Protein AF-A0A1R0X0S0-F1 (afdb_monomer_lite)

Structure (mmCIF, N/CA/C/O backbone):
data_AF-A0A1R0X0S0-F1
#
_entry.id   AF-A0A1R0X0S0-F1
#
loop_
_atom_site.group_PDB
_atom_site.id
_atom_site.type_symbol
_atom_site.label_atom_id
_atom_site.label_alt_id
_atom_site.label_comp_id
_atom_site.label_asym_id
_atom_site.label_entity_id
_atom_site.label_seq_id
_atom_site.pdbx_PDB_ins_code
_atom_site.Cartn_x
_atom_site.Cartn_y
_atom_site.Cartn_z
_atom_site.occupancy
_atom_site.B_iso_or_equiv
_atom_site.auth_seq_id
_atom_site.auth_comp_id
_atom_site.auth_asym_id
_atom_site.auth_atom_id
_atom_site.pdbx_PDB_model_num
ATOM 1 N N . MET A 1 1 ? 16.996 -30.478 47.407 1.00 42.66 1 MET A N 1
ATOM 2 C CA . MET A 1 1 ? 17.212 -29.466 46.348 1.00 42.66 1 MET A CA 1
ATOM 3 C C . MET A 1 1 ? 15.915 -29.301 45.569 1.00 42.66 1 MET A C 1
ATOM 5 O O . MET A 1 1 ? 15.590 -30.152 44.756 1.00 42.66 1 MET A O 1
ATOM 9 N N . GLY A 1 2 ? 15.116 -28.281 45.890 1.00 37.44 2 GLY A N 1
ATOM 10 C CA . GLY A 1 2 ? 13.849 -28.016 45.205 1.00 37.44 2 GLY A CA 1
ATOM 11 C C . GLY A 1 2 ? 14.032 -26.926 44.156 1.00 37.44 2 GLY A C 1
ATOM 12 O O . GLY A 1 2 ? 14.196 -25.760 44.513 1.00 37.44 2 GLY A O 1
ATOM 13 N N . HIS A 1 3 ? 14.004 -27.290 42.874 1.00 40.25 3 HIS A N 1
ATOM 14 C CA . HIS A 1 3 ? 13.888 -26.316 41.792 1.00 40.25 3 HIS A CA 1
ATOM 15 C C . HIS A 1 3 ? 12.505 -25.662 41.875 1.00 40.25 3 HIS A C 1
ATOM 17 O O . HIS A 1 3 ? 11.497 -26.246 41.484 1.00 40.25 3 HIS A O 1
ATOM 23 N N . LYS A 1 4 ? 12.449 -24.435 42.407 1.00 43.22 4 LYS A N 1
ATOM 24 C CA . LYS A 1 4 ? 11.274 -23.572 42.266 1.00 43.22 4 LYS A CA 1
ATOM 25 C C . LYS A 1 4 ? 11.091 -23.278 40.780 1.00 43.22 4 LYS A C 1
ATOM 27 O O . LYS A 1 4 ? 11.840 -22.487 40.206 1.00 43.22 4 LYS A O 1
ATOM 32 N N . ASN A 1 5 ? 10.092 -23.918 40.179 1.00 43.94 5 ASN A N 1
ATOM 33 C CA . ASN A 1 5 ? 9.534 -23.528 38.894 1.00 43.94 5 ASN A CA 1
ATOM 34 C C . ASN A 1 5 ? 9.155 -22.044 38.988 1.00 43.94 5 ASN A C 1
ATOM 36 O O . ASN A 1 5 ? 8.214 -21.674 39.690 1.00 43.94 5 ASN A O 1
ATOM 40 N N . LYS A 1 6 ? 9.919 -21.174 38.320 1.00 44.97 6 LYS A N 1
ATOM 41 C CA . LYS A 1 6 ? 9.476 -19.810 38.033 1.00 44.97 6 LYS A CA 1
ATOM 42 C C . LYS A 1 6 ? 8.371 -19.939 36.996 1.00 44.97 6 LYS A C 1
ATOM 44 O O . LYS A 1 6 ? 8.635 -19.909 35.797 1.00 44.97 6 LYS A O 1
ATOM 49 N N . GLU A 1 7 ? 7.144 -20.133 37.467 1.00 42.31 7 GLU A N 1
ATOM 50 C CA . GLU A 1 7 ? 5.967 -19.944 36.636 1.00 42.31 7 GLU A CA 1
ATOM 51 C C . GLU A 1 7 ? 6.060 -18.547 36.029 1.00 42.31 7 GLU A C 1
ATOM 53 O O . GLU A 1 7 ? 6.082 -17.529 36.725 1.00 42.31 7 GLU A O 1
ATOM 58 N N . ASN A 1 8 ? 6.202 -18.521 34.707 1.00 41.34 8 ASN A N 1
ATOM 59 C CA . ASN A 1 8 ? 6.142 -17.311 33.912 1.00 41.34 8 ASN A CA 1
ATOM 60 C C . ASN A 1 8 ? 4.850 -16.592 34.321 1.00 41.34 8 ASN A C 1
ATOM 62 O O . ASN A 1 8 ? 3.788 -17.215 34.219 1.00 41.34 8 ASN A O 1
ATOM 66 N N . PRO A 1 9 ? 4.888 -15.340 34.815 1.00 44.12 9 PRO A N 1
ATOM 67 C CA . PRO A 1 9 ? 3.672 -14.673 35.234 1.00 44.12 9 PRO A CA 1
ATOM 68 C C . PRO A 1 9 ? 2.794 -14.544 33.993 1.00 44.12 9 PRO A C 1
ATOM 70 O O . PRO A 1 9 ? 3.062 -13.716 33.118 1.00 44.12 9 PRO A O 1
ATOM 73 N N . LYS A 1 10 ? 1.761 -15.399 33.897 1.00 45.84 10 LYS A N 1
ATOM 74 C CA . LYS A 1 10 ? 0.652 -15.230 32.959 1.00 45.84 10 LYS A CA 1
ATOM 75 C C . LYS A 1 10 ? 0.284 -13.763 33.076 1.00 45.84 10 LYS A C 1
ATOM 77 O O . LYS A 1 10 ? -0.078 -13.328 34.171 1.00 45.84 10 LYS A O 1
ATOM 82 N N . ARG A 1 11 ? 0.490 -12.989 32.000 1.00 43.94 11 ARG A N 1
ATOM 83 C CA . ARG A 1 11 ? 0.133 -11.567 31.951 1.00 43.94 11 ARG A CA 1
ATOM 84 C C . ARG A 1 11 ? -1.250 -11.459 32.576 1.00 43.94 11 ARG A C 1
ATOM 86 O O . ARG A 1 11 ? -2.202 -11.982 32.003 1.00 43.94 11 ARG A O 1
ATOM 93 N N . LYS A 1 12 ? -1.342 -10.873 33.775 1.00 40.81 12 LYS A N 1
ATOM 94 C CA . LYS A 1 12 ? -2.625 -10.631 34.430 1.00 40.81 12 LYS A CA 1
ATOM 95 C C . LYS A 1 12 ? -3.385 -9.703 33.491 1.00 40.81 12 LYS A C 1
ATOM 97 O O . LYS A 1 12 ? -3.091 -8.511 33.430 1.00 40.81 12 LYS A O 1
ATOM 102 N N . PHE A 1 13 ? -4.293 -10.268 32.701 1.00 47.50 13 PHE A N 1
ATOM 103 C CA . PHE A 1 13 ? -5.246 -9.510 31.913 1.00 47.50 13 PHE A CA 1
ATOM 104 C C . PHE A 1 13 ? -6.126 -8.783 32.921 1.00 47.50 13 PHE A C 1
ATOM 106 O O . PHE A 1 13 ? -7.002 -9.381 33.530 1.00 47.50 13 PHE A O 1
ATOM 113 N N . ILE A 1 14 ? -5.828 -7.509 33.177 1.00 52.72 14 ILE A N 1
ATOM 114 C CA . ILE A 1 14 ? -6.626 -6.678 34.083 1.00 52.72 14 ILE A CA 1
ATOM 115 C C . ILE A 1 14 ? -8.002 -6.544 33.432 1.00 52.72 14 ILE A C 1
ATOM 117 O O . ILE A 1 14 ? -8.053 -5.923 32.372 1.00 52.72 14 ILE A O 1
ATOM 121 N N . PRO A 1 15 ? -9.089 -7.130 33.953 1.00 45.81 15 PRO A N 1
ATOM 122 C CA . PRO A 1 15 ? -10.393 -7.050 33.306 1.00 45.81 15 PRO A CA 1
ATOM 123 C C . PRO A 1 15 ? -10.800 -5.579 33.174 1.00 45.81 15 PRO A C 1
ATOM 125 O O . PRO A 1 15 ? -10.783 -4.829 34.146 1.00 45.81 15 PRO A O 1
ATOM 128 N N . ILE A 1 16 ? -11.094 -5.146 31.948 1.00 51.06 16 ILE A N 1
ATOM 129 C CA . ILE A 1 16 ? -11.607 -3.803 31.686 1.00 51.06 16 ILE A CA 1
ATOM 130 C C . ILE A 1 16 ? -13.109 -3.981 31.490 1.00 51.06 16 ILE A C 1
ATOM 132 O O . ILE A 1 16 ? -13.544 -4.334 30.400 1.00 51.06 16 ILE A O 1
ATOM 136 N N . ASN A 1 17 ? -13.889 -3.804 32.555 1.00 51.06 17 ASN A N 1
ATOM 137 C CA . ASN A 1 17 ? -15.342 -3.890 32.465 1.00 51.06 17 ASN A CA 1
ATOM 138 C C . ASN A 1 17 ? -15.855 -2.614 31.781 1.00 51.06 17 ASN A C 1
ATOM 140 O O . ASN A 1 17 ? -15.730 -1.515 32.328 1.00 51.06 17 ASN A O 1
ATOM 144 N N . THR A 1 18 ? -16.345 -2.724 30.544 1.00 54.31 18 THR A N 1
ATOM 145 C CA . THR A 1 18 ? -16.883 -1.572 29.808 1.00 54.31 18 THR A CA 1
ATOM 146 C C . THR A 1 18 ? -18.242 -1.893 29.229 1.00 54.31 18 THR A C 1
ATOM 148 O O . THR A 1 18 ? -18.425 -2.944 28.629 1.00 54.31 18 THR A O 1
ATOM 151 N N . SER A 1 19 ? -19.164 -0.933 29.303 1.00 54.84 19 SER A N 1
ATOM 152 C CA . SER A 1 19 ? -20.467 -1.009 28.636 1.00 54.84 19 SER A CA 1
ATOM 153 C C . SER A 1 19 ? -20.400 -0.945 27.103 1.00 54.84 19 SER A C 1
ATOM 155 O O . SER A 1 19 ? -21.441 -1.005 26.457 1.00 54.84 19 SER A O 1
ATOM 157 N N . ASP A 1 20 ? -19.209 -0.792 26.508 1.00 56.50 20 ASP A N 1
ATOM 158 C CA . ASP A 1 20 ? -19.050 -0.779 25.056 1.00 56.50 20 ASP A CA 1
ATOM 159 C C . ASP A 1 20 ? -18.857 -2.220 24.541 1.00 56.50 20 ASP A C 1
ATOM 161 O O . ASP A 1 20 ? -17.804 -2.823 24.794 1.00 56.50 20 ASP A O 1
ATOM 165 N N . PRO A 1 21 ? -19.828 -2.787 23.795 1.00 60.97 21 PRO A N 1
ATOM 166 C CA . PRO A 1 21 ? -19.752 -4.162 23.296 1.00 60.97 21 PRO A CA 1
ATOM 167 C C . PRO A 1 21 ? -18.545 -4.410 22.374 1.00 60.97 21 PRO A C 1
ATOM 169 O O . PRO A 1 21 ? -18.181 -5.556 22.134 1.00 60.97 21 PRO A O 1
ATOM 172 N N . ARG A 1 22 ? -17.874 -3.354 21.892 1.00 61.47 22 ARG A N 1
ATOM 173 C CA . ARG A 1 22 ? -16.694 -3.428 21.010 1.00 61.47 22 ARG A CA 1
ATOM 174 C C . ARG A 1 22 ? -15.401 -3.780 21.737 1.00 61.47 22 ARG A C 1
ATOM 176 O O . ARG A 1 22 ? -14.442 -4.206 21.099 1.00 61.47 22 ARG A O 1
ATOM 183 N N . VAL A 1 23 ? -15.350 -3.550 23.050 1.00 59.03 23 VAL A N 1
ATOM 184 C CA . VAL A 1 23 ? -14.156 -3.770 23.889 1.00 59.03 23 VAL A CA 1
ATOM 185 C C . VAL A 1 23 ? -14.390 -4.874 24.923 1.00 59.03 23 VAL A C 1
ATOM 187 O O . VAL A 1 23 ? -13.433 -5.402 25.482 1.00 59.03 23 VAL A O 1
ATOM 190 N N . ASN A 1 24 ? -15.650 -5.258 25.143 1.00 53.34 24 ASN A N 1
ATOM 191 C CA . ASN A 1 24 ? -16.044 -6.202 26.188 1.00 53.34 24 ASN A CA 1
ATOM 192 C C . ASN A 1 24 ? -15.762 -7.685 25.855 1.00 53.34 24 ASN A C 1
ATOM 194 O O . ASN A 1 24 ? -15.945 -8.541 26.710 1.00 53.34 24 ASN A O 1
ATOM 198 N N . GLY A 1 25 ? -15.321 -8.003 24.630 1.00 60.66 25 GLY A N 1
ATOM 199 C CA . GLY A 1 25 ? -14.907 -9.357 24.237 1.00 60.66 25 GLY A CA 1
ATOM 200 C C . GLY A 1 25 ? -13.386 -9.543 24.259 1.00 60.66 25 GLY A C 1
ATOM 201 O O . GLY A 1 25 ? -12.652 -8.683 23.763 1.00 60.66 25 GLY A O 1
ATOM 202 N N . ASP A 1 26 ? -12.911 -10.692 24.752 1.00 58.16 26 ASP A N 1
ATOM 203 C CA . ASP A 1 26 ? -11.477 -11.022 24.857 1.00 58.16 26 ASP A CA 1
ATOM 204 C C . ASP A 1 26 ? -10.734 -10.879 23.519 1.00 58.16 26 ASP A C 1
ATOM 206 O O . ASP A 1 26 ? -9.646 -10.306 23.455 1.00 58.16 26 ASP A O 1
ATOM 210 N N . THR A 1 27 ? -11.350 -11.315 22.418 1.00 56.84 27 THR A N 1
ATOM 211 C CA . THR A 1 27 ? -10.774 -11.210 21.068 1.00 56.84 27 THR A CA 1
ATOM 212 C C . THR A 1 27 ? -10.640 -9.758 20.609 1.00 56.84 27 THR A C 1
ATOM 214 O O . THR A 1 27 ? -9.597 -9.370 20.083 1.00 56.84 27 THR A O 1
ATOM 217 N N . GLY A 1 28 ? -11.671 -8.935 20.841 1.00 60.91 28 GLY A N 1
ATOM 218 C CA . GLY A 1 28 ? -11.662 -7.511 20.495 1.00 60.91 28 GLY A CA 1
ATOM 219 C C . GLY A 1 28 ? -10.586 -6.764 21.272 1.00 60.91 28 GLY A C 1
ATOM 220 O O . GLY A 1 28 ? -9.828 -5.981 20.707 1.00 60.91 28 GLY A O 1
ATOM 221 N N . ARG A 1 29 ? -10.429 -7.091 22.554 1.00 61.72 29 ARG A N 1
ATOM 222 C CA . ARG A 1 29 ? -9.386 -6.528 23.404 1.00 61.72 29 ARG A CA 1
ATOM 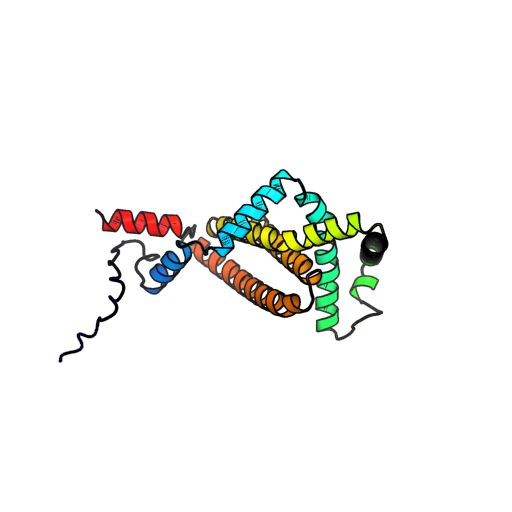223 C C . ARG A 1 29 ? -7.972 -6.923 22.974 1.00 61.72 29 ARG A C 1
ATOM 225 O O . ARG A 1 29 ? -7.116 -6.045 22.889 1.00 61.72 29 ARG A O 1
ATOM 232 N N . ILE A 1 30 ? -7.717 -8.203 22.697 1.00 62.88 30 ILE A N 1
ATOM 233 C CA . ILE A 1 30 ? -6.398 -8.676 22.241 1.00 62.88 30 ILE A CA 1
ATOM 234 C C . ILE A 1 30 ? -6.010 -7.982 20.930 1.00 62.88 30 ILE A C 1
ATOM 236 O O . ILE A 1 30 ? -4.893 -7.483 20.805 1.00 62.88 30 ILE A O 1
ATOM 240 N N . LEU A 1 31 ? -6.951 -7.873 19.985 1.00 63.00 31 LEU A N 1
ATOM 241 C CA . LEU A 1 31 ? -6.755 -7.141 18.731 1.00 63.00 31 LEU A CA 1
ATOM 242 C C . LEU A 1 31 ? -6.392 -5.674 18.980 1.00 63.00 31 LEU A C 1
ATOM 244 O O . LEU A 1 31 ? -5.440 -5.163 18.394 1.00 63.00 31 LEU A O 1
ATOM 248 N N . LEU A 1 32 ? -7.112 -5.007 19.880 1.00 68.31 32 LEU A N 1
ATOM 249 C CA . LEU A 1 32 ? -6.853 -3.617 20.234 1.00 68.31 32 LEU A CA 1
ATOM 250 C C . LEU A 1 32 ? -5.473 -3.431 20.899 1.00 68.31 32 LEU A C 1
ATOM 252 O O . LEU A 1 32 ? -4.739 -2.510 20.538 1.00 68.31 32 LEU A O 1
ATOM 256 N N . GLU A 1 33 ? -5.091 -4.301 21.837 1.00 66.56 33 GLU A N 1
ATOM 257 C CA . GLU A 1 33 ? -3.792 -4.242 22.528 1.00 66.56 33 GLU A CA 1
ATOM 258 C C . GLU A 1 33 ? -2.609 -4.540 21.588 1.00 66.56 33 GLU A C 1
ATOM 260 O O . GLU A 1 33 ? -1.539 -3.940 21.731 1.00 66.56 33 GLU A O 1
ATOM 265 N N . CYS A 1 34 ? -2.795 -5.418 20.595 1.00 64.56 34 CYS A N 1
ATOM 266 C CA . CYS A 1 34 ? -1.817 -5.656 19.531 1.00 64.56 34 CYS A CA 1
ATOM 267 C C . CYS A 1 34 ? -1.606 -4.422 18.639 1.00 64.56 34 CYS A C 1
ATOM 269 O O . CYS A 1 34 ? -0.485 -4.181 18.198 1.00 64.56 34 CYS A O 1
ATOM 271 N N . ILE A 1 35 ? -2.651 -3.622 18.407 1.00 66.94 35 ILE A N 1
ATOM 272 C CA . ILE A 1 35 ? -2.580 -2.394 17.599 1.00 66.94 35 ILE A CA 1
ATOM 273 C C . ILE A 1 35 ? -1.866 -1.254 18.353 1.00 66.94 35 ILE A C 1
ATOM 275 O O . ILE A 1 35 ? -1.241 -0.398 17.730 1.00 66.94 35 ILE A O 1
ATOM 279 N N . GLU A 1 36 ? -1.913 -1.231 19.690 1.00 65.00 36 GLU A N 1
ATOM 280 C CA . GLU A 1 36 ? -1.346 -0.138 20.498 1.00 65.00 36 GLU A CA 1
ATOM 281 C C . GLU A 1 36 ? 0.187 -0.191 20.641 1.00 65.00 36 GLU A C 1
ATOM 283 O O . GLU A 1 36 ? 0.813 0.824 20.945 1.00 65.00 36 GLU A O 1
ATOM 288 N N . LYS A 1 37 ? 0.821 -1.349 20.417 1.00 60.78 37 LYS A N 1
ATOM 289 C CA . LYS A 1 37 ? 2.283 -1.487 20.492 1.00 60.78 37 LYS A CA 1
ATOM 290 C C . LYS A 1 37 ? 2.898 -1.306 19.101 1.00 60.78 37 LYS A C 1
ATOM 292 O O . LYS A 1 37 ? 2.917 -2.265 18.332 1.00 60.78 37 LYS A O 1
ATOM 297 N N . PRO A 1 38 ? 3.433 -0.118 18.753 1.00 58.28 38 PRO A N 1
ATOM 298 C CA . PRO A 1 38 ? 4.039 0.078 17.446 1.00 58.28 38 PRO A CA 1
ATOM 299 C C . PRO A 1 38 ? 5.259 -0.831 17.301 1.00 58.28 38 PRO A C 1
ATOM 301 O O . PRO A 1 38 ? 6.185 -0.786 18.114 1.00 58.28 38 PRO A O 1
ATOM 304 N N . ASN A 1 39 ? 5.261 -1.637 16.242 1.00 68.50 39 ASN A N 1
ATOM 305 C CA . ASN A 1 39 ? 6.398 -2.469 15.873 1.00 68.50 39 ASN A CA 1
ATOM 306 C C . ASN A 1 39 ? 7.630 -1.563 15.619 1.00 68.50 39 ASN A C 1
ATOM 308 O O . ASN A 1 39 ? 7.489 -0.550 14.924 1.00 68.50 39 ASN A O 1
ATOM 312 N N . PRO A 1 40 ? 8.826 -1.865 16.166 1.00 69.69 40 PRO A N 1
ATOM 313 C CA . PRO A 1 40 ? 10.039 -1.070 15.941 1.00 69.69 40 PRO A CA 1
ATOM 314 C C . PRO A 1 40 ? 10.335 -0.796 14.458 1.00 69.69 40 PRO A C 1
ATOM 316 O O . PRO A 1 40 ? 10.758 0.312 14.127 1.00 69.69 40 PRO A O 1
ATOM 319 N N . SER A 1 41 ? 10.017 -1.726 13.551 1.00 72.06 41 SER A N 1
ATOM 320 C CA . SER A 1 41 ? 10.180 -1.531 12.101 1.00 72.06 41 SER A CA 1
ATOM 321 C C . SER A 1 41 ? 9.341 -0.367 11.552 1.00 72.06 41 SER A C 1
ATOM 323 O O . SER A 1 41 ? 9.784 0.355 10.661 1.00 72.06 41 SER A O 1
ATOM 325 N N . ILE A 1 42 ? 8.162 -0.108 12.130 1.00 76.31 42 ILE A N 1
ATOM 326 C CA . ILE A 1 42 ? 7.292 1.008 11.728 1.00 76.31 42 ILE A CA 1
ATOM 327 C C . ILE A 1 42 ? 7.936 2.351 12.096 1.00 76.31 42 ILE A C 1
ATOM 329 O O . ILE A 1 42 ? 7.816 3.315 11.341 1.00 76.31 42 ILE A O 1
ATOM 333 N N . LYS A 1 43 ? 8.673 2.432 13.214 1.00 79.00 43 LYS A N 1
ATOM 334 C CA . LYS A 1 43 ? 9.378 3.669 13.600 1.00 79.00 43 LYS A CA 1
ATOM 335 C C . LYS A 1 43 ? 10.462 4.040 12.587 1.00 79.00 43 LYS A C 1
ATOM 337 O O . LYS A 1 43 ? 10.581 5.216 12.244 1.00 79.00 43 LYS A O 1
ATOM 342 N N . LEU A 1 44 ? 11.200 3.050 12.080 1.00 80.88 44 LEU A N 1
ATOM 343 C CA . LEU A 1 44 ? 12.204 3.256 11.036 1.00 80.88 44 LEU A CA 1
ATOM 344 C C . LEU A 1 44 ? 11.560 3.765 9.737 1.00 80.88 44 LEU A C 1
ATOM 346 O O . LEU A 1 44 ? 12.026 4.745 9.160 1.00 80.88 44 LEU A O 1
ATOM 350 N N . PHE A 1 45 ? 10.443 3.168 9.312 1.00 83.81 45 PHE A N 1
ATOM 351 C CA . PHE A 1 45 ? 9.726 3.611 8.109 1.00 83.81 45 PHE A CA 1
ATOM 352 C C . PHE A 1 45 ? 9.179 5.037 8.246 1.00 83.81 45 PHE A C 1
ATOM 354 O O . PHE A 1 45 ? 9.308 5.846 7.326 1.00 83.81 45 PHE A O 1
ATOM 361 N N . VAL A 1 46 ? 8.655 5.389 9.424 1.00 81.25 46 VAL A N 1
ATOM 362 C CA . VAL A 1 46 ? 8.207 6.755 9.724 1.00 81.25 46 VAL A CA 1
ATOM 363 C C . VAL A 1 46 ? 9.366 7.751 9.661 1.00 81.25 46 VAL A C 1
ATOM 365 O O . VAL A 1 46 ? 9.180 8.854 9.147 1.00 81.25 46 VAL A O 1
ATOM 368 N N . PHE A 1 47 ? 10.553 7.385 10.154 1.00 82.88 47 PHE A N 1
ATOM 369 C CA . PHE A 1 47 ? 11.745 8.228 10.050 1.00 82.88 47 PHE A CA 1
ATOM 370 C C . PHE A 1 47 ? 12.132 8.469 8.585 1.00 82.88 47 PHE A C 1
ATOM 372 O O . PHE A 1 47 ? 12.240 9.621 8.170 1.00 82.88 47 PHE A O 1
ATOM 379 N N . ILE A 1 48 ? 12.226 7.405 7.783 1.00 81.25 48 ILE A N 1
ATOM 380 C CA . ILE A 1 48 ? 12.518 7.489 6.343 1.00 81.25 48 ILE A CA 1
ATOM 381 C C . ILE A 1 48 ? 11.484 8.369 5.618 1.00 81.25 48 ILE A C 1
ATOM 383 O O . ILE A 1 48 ? 11.840 9.248 4.835 1.00 81.25 48 ILE A O 1
ATOM 387 N N . SER A 1 49 ? 10.196 8.206 5.934 1.00 80.31 49 SER A N 1
ATOM 388 C CA . SER A 1 49 ? 9.110 8.994 5.339 1.00 80.31 49 SER A CA 1
ATOM 389 C C . SER A 1 49 ? 9.165 10.486 5.673 1.00 80.31 49 SER A C 1
ATOM 391 O O . SER A 1 49 ? 8.710 11.304 4.869 1.00 80.31 49 SER A O 1
ATOM 393 N N . LYS A 1 50 ? 9.727 10.875 6.824 1.00 83.44 50 LYS A N 1
ATOM 394 C CA . LYS A 1 50 ? 9.935 12.294 7.150 1.00 83.44 50 LYS A CA 1
ATOM 395 C C . LYS A 1 50 ? 11.000 12.923 6.254 1.00 83.44 50 LYS A C 1
ATOM 397 O O . LYS A 1 50 ? 10.762 14.008 5.730 1.00 83.44 50 LYS A O 1
ATOM 402 N N . TRP A 1 51 ? 12.119 12.234 6.046 1.00 79.88 51 TRP A N 1
ATOM 403 C CA . TRP A 1 51 ? 13.197 12.697 5.168 1.00 79.88 51 TRP A CA 1
ATOM 404 C C . TRP A 1 51 ? 12.756 12.795 3.712 1.00 79.88 51 TRP A C 1
ATOM 406 O O . TRP A 1 51 ? 12.984 13.812 3.067 1.00 79.88 51 TRP A O 1
ATOM 416 N N . ASP A 1 52 ? 12.025 11.794 3.228 1.00 78.62 52 ASP A N 1
ATOM 417 C CA . ASP A 1 52 ? 11.461 11.804 1.878 1.00 78.62 52 ASP A CA 1
ATOM 418 C C . ASP A 1 52 ? 10.561 13.022 1.613 1.00 78.62 52 ASP A C 1
ATOM 420 O O . ASP A 1 52 ? 10.604 13.630 0.542 1.00 78.62 52 ASP A O 1
ATOM 424 N N . ARG A 1 53 ? 9.766 13.417 2.617 1.00 74.31 53 ARG A N 1
ATOM 425 C CA . ARG A 1 53 ? 8.912 14.607 2.536 1.00 74.31 53 ARG A CA 1
ATOM 426 C C . ARG A 1 53 ? 9.727 15.899 2.485 1.00 74.31 53 ARG A C 1
ATOM 428 O O . ARG A 1 53 ? 9.321 16.810 1.772 1.00 74.31 53 ARG A O 1
ATOM 435 N N . LEU A 1 54 ? 10.822 15.983 3.241 1.00 79.06 54 LEU A N 1
ATOM 436 C CA . LEU A 1 54 ? 11.706 17.154 3.251 1.00 79.06 54 LEU A CA 1
ATOM 437 C C . LEU A 1 54 ? 12.423 17.331 1.907 1.00 79.06 54 LEU A C 1
ATOM 439 O O . LEU A 1 54 ? 12.564 18.454 1.442 1.00 79.06 54 LEU A O 1
ATOM 443 N N . LEU A 1 55 ? 12.813 16.227 1.267 1.00 76.88 55 LEU A N 1
ATOM 444 C CA . LEU A 1 55 ? 13.553 16.230 0.001 1.00 76.88 55 LEU A CA 1
ATOM 445 C C . LEU A 1 55 ? 12.657 16.338 -1.247 1.00 76.88 55 LEU A C 1
ATOM 447 O O . LEU A 1 55 ? 13.159 16.420 -2.361 1.00 76.88 55 LEU A O 1
ATOM 451 N N . GLY A 1 56 ? 11.328 16.332 -1.095 1.00 74.81 56 GLY A N 1
ATOM 452 C CA . GLY A 1 56 ? 10.397 16.548 -2.210 1.00 74.81 56 GLY A CA 1
ATOM 453 C C . GLY A 1 56 ? 10.280 15.385 -3.207 1.00 74.81 56 GLY A C 1
ATOM 454 O O . GLY A 1 56 ? 9.582 15.510 -4.214 1.00 74.81 56 GLY A O 1
ATOM 455 N N . PHE A 1 57 ? 10.866 14.218 -2.921 1.00 80.25 57 PHE A N 1
ATOM 456 C CA . PHE A 1 57 ? 10.883 13.065 -3.837 1.00 80.25 57 PHE A CA 1
ATOM 457 C C . PHE A 1 57 ? 9.511 12.440 -4.112 1.00 80.25 57 PHE A C 1
ATOM 459 O O . PHE A 1 57 ? 9.376 11.594 -4.996 1.00 80.25 57 PHE A O 1
ATOM 466 N N . LYS A 1 58 ? 8.461 12.872 -3.406 1.00 79.50 58 LYS A N 1
ATOM 467 C CA . LYS A 1 58 ? 7.094 12.380 -3.594 1.00 79.50 58 LYS A CA 1
ATOM 468 C C . LYS A 1 58 ? 6.604 12.524 -5.040 1.00 79.50 58 LYS A C 1
ATOM 470 O O . LYS A 1 58 ? 5.996 11.588 -5.553 1.00 79.50 58 LYS A O 1
ATOM 475 N N . PHE A 1 59 ? 6.840 13.674 -5.677 1.00 79.88 59 PHE A N 1
ATOM 476 C CA . PHE A 1 59 ? 6.392 13.905 -7.056 1.00 79.88 59 PHE A CA 1
ATOM 477 C C . PHE A 1 59 ? 7.166 13.025 -8.040 1.00 79.88 59 PHE A C 1
ATOM 479 O O . PHE A 1 59 ? 6.565 12.327 -8.851 1.00 79.88 59 PHE A O 1
ATOM 486 N N . ILE A 1 60 ? 8.490 12.980 -7.883 1.00 79.75 60 ILE A N 1
ATOM 487 C CA . ILE A 1 60 ? 9.391 12.174 -8.712 1.00 79.75 60 ILE A CA 1
ATOM 488 C C . ILE A 1 60 ? 9.014 10.690 -8.625 1.00 79.75 60 ILE A C 1
ATOM 490 O O . ILE A 1 60 ? 8.831 10.042 -9.650 1.00 79.75 60 ILE A O 1
ATOM 494 N N . ARG A 1 61 ? 8.787 10.161 -7.417 1.00 83.12 61 ARG A N 1
ATOM 495 C CA . ARG A 1 61 ? 8.303 8.788 -7.219 1.00 83.12 61 ARG A CA 1
ATOM 496 C C . ARG A 1 61 ? 6.962 8.552 -7.896 1.00 83.12 61 ARG A C 1
ATOM 498 O O . ARG A 1 61 ? 6.775 7.521 -8.524 1.00 83.12 61 ARG A O 1
ATOM 505 N N . PHE A 1 62 ? 6.017 9.475 -7.761 1.00 81.62 62 PHE A N 1
ATOM 506 C CA . PHE A 1 62 ? 4.702 9.286 -8.358 1.00 81.62 62 PHE A CA 1
ATOM 507 C C . PHE A 1 62 ? 4.788 9.173 -9.887 1.00 81.62 62 PHE A C 1
ATOM 509 O O . PHE A 1 62 ? 4.219 8.249 -10.465 1.00 81.62 62 PHE A O 1
ATOM 516 N N . VAL A 1 63 ? 5.555 10.066 -10.520 1.00 79.62 63 VAL A N 1
ATOM 517 C CA . VAL A 1 63 ? 5.7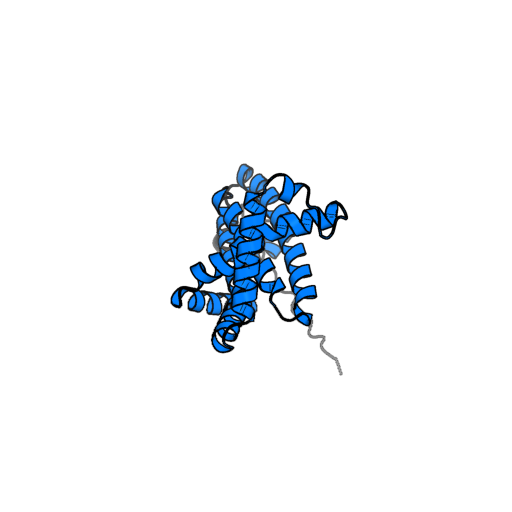20 10.118 -11.980 1.00 79.62 63 VAL A CA 1
ATOM 518 C C . VAL A 1 63 ? 6.539 8.947 -12.512 1.00 79.62 63 VAL A C 1
ATOM 520 O O . VAL A 1 63 ? 6.156 8.353 -13.516 1.00 79.62 63 VAL A O 1
ATOM 523 N N . ILE A 1 64 ? 7.652 8.617 -11.853 1.00 76.56 64 ILE A N 1
ATOM 524 C CA . ILE A 1 64 ? 8.585 7.597 -12.341 1.00 76.56 64 ILE A CA 1
ATOM 525 C C . ILE A 1 64 ? 8.126 6.198 -11.934 1.00 76.56 64 ILE A C 1
ATOM 527 O O . ILE A 1 64 ? 8.277 5.279 -12.715 1.00 76.56 64 ILE A O 1
ATOM 531 N N . LEU A 1 65 ? 7.538 6.011 -10.751 1.00 82.06 65 LEU A N 1
ATOM 532 C CA . LEU A 1 65 ? 7.234 4.684 -10.209 1.00 82.06 65 LEU A CA 1
ATOM 533 C C . LEU A 1 65 ? 5.740 4.353 -10.240 1.00 82.06 65 LEU A C 1
ATOM 535 O O . LEU A 1 65 ? 5.344 3.315 -10.771 1.00 82.06 65 LEU A O 1
ATOM 539 N N . THR A 1 66 ? 4.899 5.207 -9.655 1.00 83.31 66 THR A N 1
ATOM 540 C CA . THR A 1 66 ? 3.484 4.878 -9.423 1.00 83.31 66 THR A CA 1
ATOM 541 C C . THR A 1 66 ? 2.681 4.841 -10.721 1.00 83.31 66 THR A C 1
ATOM 543 O O . THR A 1 66 ? 1.974 3.862 -10.950 1.00 83.31 66 THR A O 1
ATOM 546 N N . ILE A 1 67 ? 2.796 5.865 -11.578 1.00 79.44 67 ILE A N 1
ATOM 547 C CA . ILE A 1 67 ? 2.056 5.924 -12.852 1.00 79.44 67 ILE A CA 1
ATOM 548 C C . ILE A 1 67 ? 2.445 4.758 -13.778 1.00 79.44 67 ILE A C 1
ATOM 550 O O . ILE A 1 67 ? 1.541 4.044 -14.213 1.00 79.44 67 ILE A O 1
ATOM 554 N N . PRO A 1 68 ? 3.738 4.469 -14.030 1.00 73.12 68 PRO A N 1
ATOM 555 C CA . PRO A 1 68 ? 4.114 3.368 -14.919 1.00 73.12 68 PRO A CA 1
ATOM 556 C C . PRO A 1 68 ? 3.657 2.021 -14.385 1.00 73.12 68 PRO A C 1
ATOM 558 O O . PRO A 1 68 ? 3.149 1.191 -15.133 1.00 73.12 68 PRO A O 1
ATOM 561 N N . THR A 1 69 ? 3.760 1.820 -13.070 1.00 77.50 69 THR A N 1
ATOM 562 C CA . THR A 1 69 ? 3.263 0.596 -12.443 1.00 77.50 69 THR A CA 1
ATOM 563 C C . THR A 1 69 ? 1.754 0.461 -12.622 1.00 77.50 69 THR A C 1
ATOM 565 O O . THR A 1 69 ? 1.292 -0.618 -12.967 1.00 77.50 69 THR A O 1
ATOM 568 N N . LEU A 1 70 ? 0.983 1.539 -12.456 1.00 79.38 70 LEU A N 1
ATOM 569 C CA . LEU A 1 70 ? -0.472 1.522 -12.633 1.00 79.38 70 LEU A CA 1
ATOM 570 C C . LEU A 1 70 ? -0.889 1.142 -14.060 1.00 79.38 70 LEU A C 1
ATOM 572 O O . LEU A 1 70 ? -1.918 0.498 -14.234 1.00 79.38 70 LEU A O 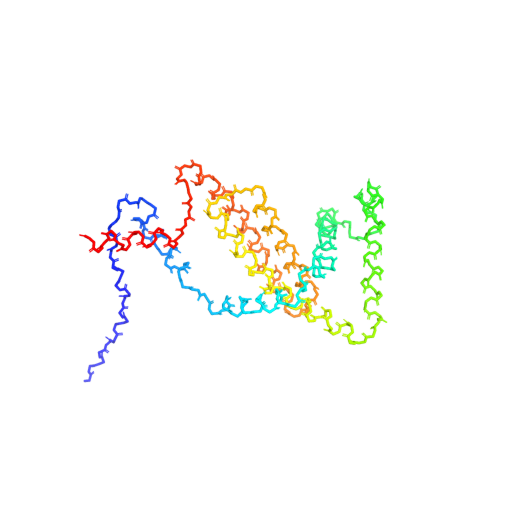1
ATOM 576 N N . ILE A 1 71 ? -0.089 1.507 -15.061 1.00 71.31 71 ILE A N 1
ATOM 577 C CA . ILE A 1 71 ? -0.345 1.184 -16.469 1.00 71.31 71 ILE A CA 1
ATOM 578 C C . ILE A 1 71 ? 0.086 -0.254 -16.803 1.00 71.31 71 ILE A C 1
ATOM 580 O O . ILE A 1 71 ? -0.616 -0.957 -17.526 1.00 71.31 71 ILE A O 1
ATOM 584 N N . LEU A 1 72 ? 1.218 -0.714 -16.262 1.00 68.25 72 LEU A N 1
ATOM 585 C CA . LEU A 1 72 ? 1.762 -2.051 -16.533 1.00 68.25 72 LEU A CA 1
ATOM 586 C C . LEU A 1 72 ? 1.056 -3.167 -15.748 1.00 68.25 72 LEU A C 1
ATOM 588 O O . LEU A 1 72 ? 1.034 -4.315 -16.189 1.00 68.25 72 LEU A O 1
ATOM 592 N N . LEU A 1 73 ? 0.495 -2.858 -14.576 1.00 72.69 73 LEU A N 1
ATOM 593 C CA . LEU A 1 73 ? -0.129 -3.847 -13.694 1.00 72.69 73 LEU A CA 1
ATOM 594 C C . LEU A 1 73 ? -1.355 -4.533 -14.333 1.00 72.69 73 LEU A C 1
ATOM 596 O O . LEU A 1 73 ? -1.409 -5.761 -14.279 1.00 72.69 73 LEU A O 1
ATOM 600 N N . PRO A 1 74 ? -2.300 -3.816 -14.981 1.00 67.81 74 PRO A N 1
ATOM 601 C CA . PRO A 1 74 ? -3.400 -4.439 -15.714 1.00 67.81 74 PRO A CA 1
ATOM 602 C C . PRO A 1 74 ? -2.920 -5.376 -16.819 1.00 67.81 74 PRO A C 1
ATOM 604 O O . PRO A 1 74 ? -3.474 -6.461 -16.945 1.00 67.81 74 PRO A O 1
ATOM 607 N N . ASN A 1 75 ? -1.876 -4.994 -17.564 1.00 64.31 75 ASN A N 1
ATOM 608 C CA . ASN A 1 75 ? -1.305 -5.845 -18.607 1.00 64.31 75 ASN A CA 1
ATOM 609 C C . ASN A 1 75 ? -0.774 -7.158 -18.003 1.00 64.31 75 ASN A C 1
ATOM 611 O O . ASN A 1 75 ? -1.207 -8.239 -18.381 1.00 64.31 75 ASN A O 1
ATOM 615 N N . ASN A 1 76 ? 0.054 -7.078 -16.957 1.00 65.19 76 ASN A N 1
ATOM 616 C CA . ASN A 1 76 ? 0.569 -8.274 -16.285 1.00 65.19 76 ASN A CA 1
ATOM 617 C C . ASN A 1 76 ? -0.540 -9.193 -15.738 1.00 65.19 76 ASN A C 1
ATOM 619 O O . ASN A 1 76 ? -0.412 -10.415 -15.806 1.00 65.19 76 ASN A O 1
ATOM 623 N N . ILE A 1 77 ? -1.616 -8.625 -15.182 1.00 66.81 77 ILE A N 1
ATOM 624 C CA . ILE A 1 77 ? -2.757 -9.396 -14.666 1.00 66.81 77 ILE A CA 1
ATOM 625 C C . ILE A 1 77 ? -3.522 -10.060 -15.815 1.00 66.81 77 ILE A C 1
ATOM 627 O O . ILE A 1 77 ? -3.856 -11.238 -15.718 1.00 66.81 77 ILE A O 1
ATOM 631 N N . LEU A 1 78 ? -3.780 -9.323 -16.896 1.00 61.41 78 LEU A N 1
ATOM 632 C CA . LEU A 1 78 ? -4.490 -9.831 -18.066 1.00 61.41 78 LEU A CA 1
ATOM 633 C C . LEU A 1 78 ? -3.683 -10.910 -18.781 1.00 61.41 78 LEU A C 1
ATOM 635 O O . LEU A 1 78 ? -4.230 -11.983 -18.991 1.00 61.41 78 LEU A O 1
ATOM 639 N N . GLY A 1 79 ? -2.395 -10.691 -19.048 1.00 57.09 79 GLY A N 1
ATOM 640 C CA . GLY A 1 79 ? -1.510 -11.695 -19.644 1.00 57.09 79 GLY A CA 1
ATOM 641 C C . GLY A 1 79 ? -1.395 -12.963 -18.793 1.00 57.09 79 GLY A C 1
ATOM 642 O O . GLY A 1 79 ? -1.393 -14.069 -19.329 1.00 57.09 79 GLY A O 1
ATOM 643 N N . SER A 1 80 ? -1.412 -12.830 -17.459 1.00 61.69 80 SER A N 1
ATOM 644 C CA . SER A 1 80 ? -1.469 -13.986 -16.548 1.00 61.69 80 SER A CA 1
ATOM 645 C C . SER A 1 80 ? -2.809 -14.723 -16.594 1.00 61.69 80 SER A C 1
ATOM 647 O O . SER A 1 80 ? -2.840 -15.938 -16.426 1.00 61.69 80 SER A O 1
ATOM 649 N N . ALA A 1 81 ? -3.916 -14.005 -16.794 1.00 60.88 81 ALA A N 1
ATOM 650 C CA . ALA A 1 81 ? -5.261 -14.577 -16.831 1.00 60.88 81 ALA A CA 1
ATOM 651 C C . ALA A 1 81 ? -5.619 -15.190 -18.195 1.00 60.88 81 ALA A C 1
ATOM 653 O O . ALA A 1 81 ? -6.375 -16.157 -18.248 1.00 60.88 81 ALA A O 1
ATOM 654 N N . THR A 1 82 ? -5.096 -14.636 -19.289 1.00 58.84 82 THR A N 1
ATOM 655 C CA . THR A 1 82 ? -5.366 -15.086 -20.662 1.00 58.84 82 THR A CA 1
ATOM 656 C C . THR A 1 82 ? -4.288 -16.022 -21.205 1.00 58.84 82 THR A C 1
ATOM 658 O O . THR A 1 82 ? -4.499 -16.638 -22.245 1.00 58.84 82 THR A O 1
ATOM 661 N N . GLY A 1 83 ? -3.139 -16.146 -20.528 1.00 54.03 83 GLY A N 1
ATOM 662 C CA . GLY A 1 83 ? -1.997 -16.953 -20.973 1.00 54.03 83 GLY A CA 1
ATOM 663 C C . GLY A 1 83 ? -1.225 -16.349 -22.152 1.00 54.03 83 GLY A C 1
ATOM 664 O O . GLY A 1 83 ? -0.253 -16.942 -22.615 1.00 54.03 83 GLY A O 1
ATOM 665 N N . ILE A 1 84 ? -1.625 -15.168 -22.630 1.00 52.66 84 ILE A N 1
ATOM 666 C CA . ILE A 1 84 ? -0.993 -14.464 -23.747 1.00 52.66 84 ILE A CA 1
ATOM 667 C C . ILE A 1 84 ? 0.074 -13.540 -23.158 1.00 52.66 84 ILE A C 1
ATOM 669 O O . ILE A 1 84 ? -0.140 -12.347 -22.952 1.00 52.66 84 ILE A O 1
ATOM 673 N N . PHE A 1 85 ? 1.229 -14.112 -22.820 1.00 46.28 85 PHE A N 1
ATOM 674 C CA . PHE A 1 85 ? 2.396 -13.326 -22.434 1.00 46.28 85 PHE A CA 1
ATOM 675 C C . PHE A 1 85 ? 3.150 -12.870 -23.677 1.00 46.28 85 PHE A C 1
ATOM 677 O O . PHE A 1 85 ? 3.856 -13.646 -24.316 1.00 46.28 85 PHE A O 1
ATOM 684 N N . GLY A 1 86 ? 3.031 -11.577 -23.966 1.00 46.22 86 GLY A N 1
ATOM 685 C CA . GLY A 1 86 ? 3.777 -10.920 -25.024 1.00 46.22 86 GLY A CA 1
ATOM 686 C C . GLY A 1 86 ? 3.085 -10.980 -26.386 1.00 46.22 86 GLY A C 1
ATOM 687 O O . GLY A 1 86 ? 2.674 -12.026 -26.871 1.00 46.22 86 GLY A O 1
ATOM 688 N N . ILE A 1 87 ? 3.068 -9.813 -27.032 1.00 40.59 87 ILE A N 1
ATOM 689 C CA . ILE A 1 87 ? 3.044 -9.612 -28.490 1.00 40.59 87 ILE A CA 1
ATOM 690 C C . ILE A 1 87 ? 1.667 -9.423 -29.161 1.00 40.59 87 ILE A C 1
ATOM 692 O O . ILE A 1 87 ? 1.623 -8.847 -30.243 1.00 40.59 87 ILE A O 1
ATOM 696 N N . SER A 1 88 ? 0.527 -9.665 -28.512 1.00 46.75 88 SER A N 1
ATOM 697 C CA . SER A 1 88 ? -0.749 -9.135 -29.040 1.00 46.75 88 SER A CA 1
ATOM 698 C C . SER A 1 88 ? -1.802 -8.960 -27.953 1.00 46.75 88 SER A C 1
ATOM 700 O O . SER A 1 88 ? -2.690 -9.793 -27.793 1.00 46.75 88 SER A O 1
ATOM 702 N N . ASP A 1 89 ? -1.702 -7.879 -27.181 1.00 54.53 89 ASP A N 1
ATOM 703 C CA . ASP A 1 89 ? -2.696 -7.570 -26.155 1.00 54.53 89 ASP A CA 1
ATOM 704 C C . ASP A 1 89 ? -4.011 -7.081 -26.793 1.00 54.53 89 ASP A C 1
ATOM 706 O O . ASP A 1 89 ? -4.028 -6.027 -27.446 1.00 54.53 89 ASP A O 1
ATOM 710 N N . PRO A 1 90 ? -5.151 -7.749 -26.535 1.00 54.72 90 PRO A N 1
ATOM 711 C CA . PRO A 1 90 ? -6.478 -7.221 -26.858 1.00 54.72 90 PRO A CA 1
ATOM 712 C C . PRO A 1 90 ? -6.722 -5.847 -26.213 1.00 54.72 90 PRO A C 1
ATOM 714 O O . PRO A 1 90 ? -7.458 -5.021 -26.741 1.00 54.72 90 PRO A O 1
ATOM 717 N N . LEU A 1 91 ? -6.073 -5.571 -25.073 1.00 57.41 91 LEU A N 1
ATOM 718 C CA . LEU A 1 91 ? -6.191 -4.297 -24.367 1.00 57.41 91 LEU A CA 1
ATOM 719 C C . LEU A 1 91 ? -5.371 -3.174 -25.026 1.00 57.41 91 LEU A C 1
ATOM 721 O O . LEU A 1 91 ? -5.845 -2.047 -25.127 1.00 57.41 91 LEU A O 1
ATOM 725 N N . LEU A 1 92 ? -4.153 -3.465 -25.494 1.00 57.97 92 LEU A N 1
ATOM 726 C CA . LEU A 1 92 ? -3.300 -2.479 -26.173 1.00 57.97 92 LEU A CA 1
ATOM 727 C C . LEU A 1 92 ? -3.810 -2.169 -27.582 1.00 57.97 92 LEU A C 1
ATOM 729 O O . LEU A 1 92 ? -3.716 -1.027 -28.025 1.00 57.97 92 LEU A O 1
ATOM 733 N N . SER A 1 93 ? -4.412 -3.156 -28.249 1.00 60.53 93 SER A N 1
ATOM 734 C CA . SER A 1 93 ? -5.122 -2.954 -29.518 1.00 60.53 93 SER A CA 1
ATOM 735 C C . SER A 1 93 ? -6.442 -2.192 -29.343 1.00 60.53 93 SER A C 1
ATOM 737 O O . SER A 1 93 ? -6.756 -1.342 -30.172 1.00 60.53 93 SER A O 1
ATOM 739 N N . ALA A 1 94 ? -7.180 -2.410 -28.248 1.00 64.81 94 ALA A N 1
ATOM 740 C CA . ALA A 1 94 ? -8.378 -1.627 -27.922 1.00 64.81 94 ALA A CA 1
ATOM 741 C C . ALA A 1 94 ? -8.067 -0.179 -27.488 1.00 64.81 94 ALA A C 1
ATOM 743 O O . ALA A 1 94 ? -8.909 0.707 -27.640 1.00 64.81 94 ALA A O 1
ATOM 744 N N . PHE A 1 95 ? -6.864 0.080 -26.965 1.00 68.12 95 PHE A N 1
ATOM 745 C CA . PHE A 1 95 ? -6.439 1.397 -26.484 1.00 68.12 95 PHE A CA 1
ATOM 746 C C . PHE A 1 95 ? -5.044 1.773 -27.017 1.00 68.12 95 PHE A C 1
ATOM 748 O O . PHE A 1 95 ? -4.079 1.791 -26.249 1.00 68.12 95 PHE A O 1
ATOM 755 N N . PRO A 1 96 ? -4.913 2.157 -28.301 1.00 68.62 96 PRO A N 1
ATOM 756 C CA . PRO A 1 96 ? -3.616 2.449 -28.926 1.00 68.62 96 PRO A CA 1
ATOM 757 C C . PRO A 1 96 ? -2.845 3.575 -28.221 1.00 68.62 96 PRO A C 1
ATOM 759 O O . PRO A 1 96 ? -1.635 3.488 -28.046 1.00 68.62 96 PRO A O 1
ATOM 762 N N . LYS A 1 97 ? -3.551 4.576 -27.676 1.00 72.75 97 LYS A N 1
ATOM 763 C CA . LYS A 1 97 ? -2.932 5.640 -26.864 1.00 72.75 97 LYS A CA 1
ATOM 764 C C . LYS A 1 97 ? -2.256 5.113 -25.591 1.00 72.75 97 LYS A C 1
ATOM 766 O O . LYS A 1 97 ? -1.305 5.719 -25.111 1.00 72.75 97 LYS A O 1
ATOM 771 N N . LEU A 1 98 ? -2.743 4.007 -25.020 1.00 66.88 98 LEU A N 1
ATOM 772 C CA . LEU A 1 98 ? -2.116 3.368 -23.861 1.00 66.88 98 LEU A CA 1
ATOM 773 C C . LEU A 1 98 ? -0.777 2.732 -24.258 1.00 66.88 98 LEU A C 1
ATOM 775 O O . LEU A 1 98 ? 0.180 2.804 -23.493 1.00 66.88 98 LEU A O 1
ATOM 779 N N . ASN A 1 99 ? -0.702 2.165 -25.465 1.00 67.75 99 ASN A N 1
ATOM 780 C CA . ASN A 1 99 ? 0.523 1.594 -26.016 1.00 67.75 99 ASN A CA 1
ATOM 781 C C . ASN A 1 99 ? 1.603 2.664 -26.250 1.00 67.75 99 ASN A C 1
ATOM 783 O O . ASN A 1 99 ? 2.763 2.449 -25.899 1.00 67.75 99 ASN A O 1
ATOM 787 N N . ASP A 1 100 ? 1.224 3.847 -26.743 1.00 71.25 100 ASP A N 1
ATOM 788 C CA . ASP A 1 100 ? 2.153 4.977 -26.902 1.00 71.25 100 ASP A CA 1
ATOM 789 C C . ASP A 1 100 ? 2.717 5.437 -25.551 1.00 71.25 100 ASP A C 1
ATOM 791 O O . ASP A 1 100 ? 3.921 5.646 -25.405 1.00 71.25 100 ASP A O 1
ATOM 795 N N . ILE A 1 101 ? 1.858 5.529 -24.530 1.00 69.50 101 ILE A N 1
ATOM 796 C CA . ILE A 1 101 ? 2.270 5.897 -23.170 1.00 69.50 101 ILE A CA 1
ATOM 797 C C . ILE A 1 101 ? 3.214 4.837 -22.582 1.00 69.50 101 ILE A C 1
ATOM 799 O O . ILE A 1 101 ? 4.227 5.190 -21.979 1.00 69.50 101 ILE A O 1
ATOM 803 N N . ILE A 1 102 ? 2.922 3.545 -22.764 1.00 68.75 102 ILE A N 1
ATOM 804 C CA . ILE A 1 102 ? 3.796 2.456 -22.300 1.00 68.75 102 ILE A CA 1
ATOM 805 C C . ILE A 1 102 ? 5.150 2.528 -22.998 1.00 68.75 102 ILE A C 1
ATOM 807 O O . ILE A 1 102 ? 6.173 2.501 -22.320 1.00 68.75 102 ILE A O 1
ATOM 811 N N . THR A 1 103 ? 5.166 2.671 -24.323 1.00 69.12 103 THR A N 1
ATOM 812 C CA . THR A 1 103 ? 6.395 2.786 -25.122 1.00 69.12 103 THR A CA 1
ATOM 813 C C . THR A 1 103 ? 7.227 3.992 -24.690 1.00 69.12 103 THR A C 1
ATOM 815 O O . THR A 1 103 ? 8.432 3.868 -24.476 1.00 69.12 103 THR A O 1
ATOM 818 N N . MET A 1 104 ? 6.586 5.143 -24.457 1.00 71.69 104 MET A N 1
ATOM 819 C CA . MET A 1 104 ? 7.240 6.339 -23.924 1.00 71.69 104 MET A CA 1
ATOM 820 C C . MET A 1 104 ? 7.871 6.070 -22.552 1.00 71.69 104 MET A C 1
ATOM 822 O O . MET A 1 104 ? 9.021 6.438 -22.323 1.00 71.69 104 MET A O 1
ATOM 826 N N . TYR A 1 105 ? 7.163 5.389 -21.647 1.00 66.50 105 TYR A N 1
ATOM 827 C CA . TYR A 1 105 ? 7.714 5.026 -20.341 1.00 66.50 105 TYR A CA 1
ATOM 828 C C . TYR A 1 105 ? 8.845 4.003 -20.433 1.00 66.50 105 TYR A C 1
ATOM 830 O O . TYR A 1 105 ? 9.831 4.151 -19.715 1.00 66.50 105 TYR A O 1
ATOM 838 N N . VAL A 1 106 ? 8.744 3.008 -21.318 1.00 67.94 106 VAL A N 1
ATOM 839 C CA . VAL A 1 106 ? 9.835 2.066 -21.592 1.00 67.94 106 VAL A CA 1
ATOM 840 C C . VAL A 1 106 ? 11.060 2.843 -22.055 1.00 67.94 106 VAL A C 1
ATOM 842 O O . VAL A 1 106 ? 12.116 2.682 -21.458 1.00 67.94 106 VAL A O 1
ATOM 845 N N . HIS A 1 107 ? 10.918 3.767 -23.007 1.00 67.06 107 HIS A N 1
ATOM 846 C CA . HIS A 1 107 ? 12.025 4.612 -23.451 1.00 67.06 107 HIS A CA 1
ATOM 847 C C . HIS A 1 107 ? 12.598 5.493 -22.341 1.00 67.06 107 HIS A C 1
ATOM 849 O O . HIS A 1 107 ? 13.817 5.574 -22.237 1.00 67.06 107 HIS A O 1
ATOM 855 N N . ILE A 1 108 ? 11.773 6.092 -21.476 1.00 68.00 108 ILE A N 1
ATOM 856 C CA . ILE A 1 108 ? 12.250 6.856 -20.310 1.00 68.00 108 ILE A CA 1
ATOM 857 C C . ILE A 1 108 ? 13.074 5.958 -19.380 1.00 68.00 108 ILE A C 1
ATOM 859 O O . ILE A 1 108 ? 14.158 6.349 -18.956 1.00 68.00 108 ILE A O 1
ATOM 863 N N . TYR A 1 109 ? 12.598 4.748 -19.084 1.00 63.53 109 TYR A N 1
ATOM 864 C CA . TYR A 1 109 ? 13.294 3.796 -18.219 1.00 63.53 109 TYR A CA 1
ATOM 865 C C . TYR A 1 109 ? 14.581 3.256 -18.847 1.00 63.53 109 TYR A C 1
ATOM 867 O O . TYR A 1 109 ? 15.604 3.168 -18.168 1.00 63.53 109 TYR A O 1
ATOM 875 N N . THR A 1 110 ? 14.563 2.926 -20.138 1.00 65.81 110 THR A N 1
ATOM 876 C CA . THR A 1 110 ? 15.748 2.532 -20.904 1.00 65.81 110 THR A CA 1
ATOM 877 C C . THR A 1 110 ? 16.764 3.672 -20.909 1.00 65.81 110 THR A C 1
ATOM 879 O O . THR A 1 110 ? 17.909 3.468 -20.523 1.00 65.81 110 THR A O 1
ATOM 882 N N . TRP A 1 111 ? 16.340 4.892 -21.235 1.00 65.56 111 TRP A N 1
ATOM 883 C CA . TRP A 1 111 ? 17.188 6.084 -21.231 1.00 65.56 111 TRP A CA 1
ATOM 884 C C . TRP A 1 111 ? 17.816 6.333 -19.857 1.00 65.56 111 TRP A C 1
ATOM 886 O O . TRP A 1 111 ? 19.031 6.453 -19.763 1.00 65.56 111 TRP A O 1
ATOM 896 N N . ILE A 1 112 ? 17.017 6.284 -18.786 1.00 63.41 112 ILE A N 1
ATOM 897 C CA . ILE A 1 112 ? 17.477 6.334 -17.390 1.00 63.41 112 ILE A CA 1
ATOM 898 C C . ILE A 1 112 ? 18.556 5.275 -17.119 1.00 63.41 112 ILE A C 1
ATOM 900 O O . ILE A 1 112 ? 19.597 5.594 -16.549 1.00 63.41 112 ILE A O 1
ATOM 904 N N . THR A 1 113 ? 18.321 4.034 -17.553 1.00 60.66 113 THR A N 1
ATOM 905 C CA . THR A 1 113 ? 19.211 2.894 -17.291 1.00 60.66 113 THR A CA 1
ATOM 906 C C . THR A 1 113 ? 20.547 3.038 -18.025 1.00 60.66 113 THR A C 1
ATOM 908 O O . THR A 1 113 ? 21.583 2.671 -17.477 1.00 60.66 113 THR A O 1
ATOM 911 N N . PHE A 1 114 ? 20.552 3.629 -19.224 1.00 65.06 114 PHE A N 1
ATOM 912 C CA . PHE A 1 114 ? 21.737 3.796 -20.078 1.00 65.06 114 PHE A CA 1
ATOM 913 C C . PHE A 1 114 ? 22.458 5.154 -19.920 1.00 65.06 114 PHE A C 1
ATOM 915 O O . PHE A 1 114 ? 23.361 5.464 -20.696 1.00 65.06 114 PHE A O 1
ATOM 922 N N . HIS A 1 115 ? 22.074 5.992 -18.955 1.00 63.75 115 HIS A N 1
ATOM 923 C CA . HIS A 1 115 ? 22.638 7.333 -18.705 1.00 63.75 115 HIS A CA 1
ATOM 924 C C . HIS A 1 115 ? 23.410 7.391 -17.362 1.00 63.75 115 HIS A C 1
ATOM 926 O O . HIS A 1 115 ? 23.499 6.364 -16.682 1.00 63.75 115 HIS A O 1
ATOM 932 N N . PRO A 1 116 ? 24.106 8.499 -17.000 1.00 64.19 116 PRO A N 1
ATOM 933 C CA . PRO A 1 116 ? 25.296 8.422 -16.154 1.00 64.19 116 PRO A CA 1
ATOM 934 C C . PRO A 1 116 ? 25.012 7.797 -14.789 1.00 64.19 116 PRO A C 1
ATOM 936 O O . PRO A 1 116 ? 23.984 8.049 -14.161 1.00 64.19 116 PRO A O 1
ATOM 939 N N . TRP A 1 117 ? 25.974 7.000 -14.326 1.00 66.69 117 TRP A N 1
ATOM 940 C CA . TRP A 1 117 ? 25.902 6.160 -13.128 1.00 66.69 117 TRP A CA 1
ATOM 941 C C . TRP A 1 117 ? 25.330 6.864 -11.883 1.00 66.69 117 TRP A C 1
ATOM 943 O O . TRP A 1 117 ? 24.591 6.250 -11.117 1.00 66.69 117 TRP A O 1
ATOM 953 N N . ILE A 1 118 ? 25.584 8.166 -11.719 1.00 66.12 118 ILE A N 1
ATOM 954 C CA . ILE A 1 118 ? 25.063 8.992 -10.616 1.00 66.12 118 ILE A CA 1
ATOM 955 C C . ILE A 1 118 ? 23.530 9.109 -10.649 1.00 66.12 118 ILE A C 1
ATOM 957 O O . ILE A 1 118 ? 22.882 9.004 -9.607 1.00 66.12 118 ILE A O 1
ATOM 961 N N . LEU A 1 119 ? 22.937 9.294 -11.832 1.00 67.62 119 LEU A N 1
ATOM 962 C CA . LEU A 1 119 ? 21.486 9.402 -12.000 1.00 67.62 119 LEU A CA 1
ATOM 963 C C . LEU A 1 119 ? 20.808 8.055 -11.714 1.00 67.62 119 LEU A C 1
ATOM 965 O O . LEU A 1 119 ? 19.792 8.000 -11.023 1.00 67.62 119 LEU A O 1
ATOM 969 N N . ASN A 1 120 ? 21.437 6.965 -12.159 1.00 68.31 120 ASN A N 1
ATOM 970 C CA . ASN A 1 120 ? 21.027 5.601 -11.835 1.00 68.31 120 ASN A CA 1
ATOM 971 C C . ASN A 1 120 ? 21.084 5.326 -10.326 1.00 68.31 120 ASN A C 1
ATOM 973 O O . ASN A 1 120 ? 20.126 4.807 -9.759 1.00 68.31 120 ASN A O 1
ATOM 977 N N . LEU A 1 121 ? 22.166 5.716 -9.648 1.00 70.56 121 LEU A N 1
ATOM 978 C CA . LEU A 1 121 ? 22.326 5.520 -8.205 1.00 70.56 121 LEU A CA 1
ATOM 979 C C . LEU A 1 121 ? 21.271 6.296 -7.401 1.00 70.56 121 LEU A C 1
ATOM 981 O O . LEU A 1 121 ? 20.681 5.757 -6.463 1.00 70.56 121 LEU A O 1
ATOM 985 N N . LEU A 1 122 ? 20.971 7.530 -7.813 1.00 73.12 122 LEU A N 1
ATOM 986 C CA . LEU A 1 122 ? 19.917 8.345 -7.213 1.00 73.12 122 LEU A CA 1
ATOM 987 C C . LEU A 1 122 ? 18.526 7.724 -7.419 1.00 73.12 122 LEU A C 1
ATOM 989 O O . LEU A 1 122 ? 17.719 7.698 -6.491 1.00 73.12 122 LEU A O 1
ATOM 993 N N . LEU A 1 123 ? 18.251 7.160 -8.596 1.00 75.12 123 LEU A N 1
ATOM 994 C CA . LEU A 1 123 ? 16.981 6.490 -8.886 1.00 75.12 123 LEU A CA 1
ATOM 995 C C . LEU A 1 123 ? 16.829 5.163 -8.140 1.00 75.12 123 LEU A C 1
ATOM 997 O O . LEU A 1 123 ? 15.761 4.910 -7.584 1.00 75.12 123 LEU A O 1
ATOM 1001 N N . TYR A 1 124 ? 17.895 4.369 -8.022 1.00 75.44 124 TYR A N 1
ATOM 1002 C CA . TYR A 1 124 ? 17.911 3.188 -7.156 1.00 75.44 124 TYR A CA 1
ATOM 1003 C C . TYR A 1 124 ? 17.615 3.553 -5.704 1.00 75.44 124 TYR A C 1
ATOM 1005 O O . TYR A 1 124 ? 16.812 2.886 -5.050 1.00 75.44 124 TYR A O 1
ATOM 1013 N N . PHE A 1 125 ? 18.206 4.642 -5.208 1.00 78.12 125 PHE A N 1
ATOM 1014 C CA . PHE A 1 125 ? 17.925 5.137 -3.866 1.00 78.12 125 PHE A CA 1
ATOM 1015 C C . PHE A 1 125 ? 16.457 5.559 -3.721 1.00 78.12 125 PHE A C 1
ATOM 1017 O O . PHE A 1 125 ? 15.794 5.174 -2.757 1.00 78.12 125 PHE A O 1
ATOM 1024 N N . ILE A 1 126 ? 15.901 6.263 -4.713 1.00 80.44 126 ILE A N 1
ATOM 1025 C CA . ILE A 1 126 ? 14.478 6.618 -4.741 1.00 80.44 126 ILE A CA 1
ATOM 1026 C C . ILE A 1 126 ? 13.606 5.359 -4.715 1.00 80.44 126 ILE A C 1
ATOM 1028 O O . ILE A 1 126 ? 12.677 5.306 -3.908 1.00 80.44 126 ILE A O 1
ATOM 1032 N N . PHE A 1 127 ? 13.882 4.339 -5.532 1.00 80.00 127 PHE A N 1
ATOM 1033 C CA . PHE A 1 127 ? 13.103 3.095 -5.571 1.00 80.00 127 PHE A CA 1
ATOM 1034 C C . PHE A 1 127 ? 13.190 2.314 -4.260 1.00 80.00 127 PHE A C 1
ATOM 1036 O O . PHE A 1 127 ? 12.156 1.919 -3.717 1.00 80.00 127 PHE A O 1
ATOM 1043 N N . LEU A 1 128 ? 14.386 2.190 -3.682 1.00 81.94 128 LEU A N 1
ATOM 1044 C CA . LEU A 1 128 ? 14.590 1.520 -2.400 1.00 81.94 128 LEU A CA 1
ATOM 1045 C C . LEU A 1 128 ? 13.822 2.219 -1.270 1.00 81.94 128 LEU A C 1
ATOM 1047 O O . LEU A 1 128 ? 13.135 1.566 -0.484 1.00 81.94 128 LEU A O 1
ATOM 1051 N N . LEU A 1 129 ? 13.877 3.553 -1.219 1.00 86.31 129 LEU A N 1
ATOM 1052 C CA . LEU A 1 129 ? 13.126 4.349 -0.247 1.00 86.31 129 LEU A CA 1
ATOM 1053 C C . LEU A 1 129 ? 11.622 4.392 -0.543 1.00 86.31 129 LEU A C 1
ATOM 1055 O O . LEU A 1 129 ? 10.825 4.686 0.348 1.00 86.31 129 LEU A O 1
ATOM 1059 N N . SER A 1 130 ? 11.201 4.078 -1.768 1.00 86.75 130 SER A N 1
ATOM 1060 C CA . SER A 1 130 ? 9.787 4.112 -2.144 1.00 86.75 130 SER A CA 1
ATOM 1061 C C . SER A 1 130 ? 8.954 3.101 -1.378 1.00 86.75 130 SER A C 1
ATOM 1063 O O . SER A 1 130 ? 7.835 3.425 -0.986 1.00 86.75 130 SER A O 1
ATOM 1065 N N . PHE A 1 131 ? 9.509 1.922 -1.099 1.00 88.12 131 PHE A N 1
ATOM 1066 C CA . PHE A 1 131 ? 8.822 0.88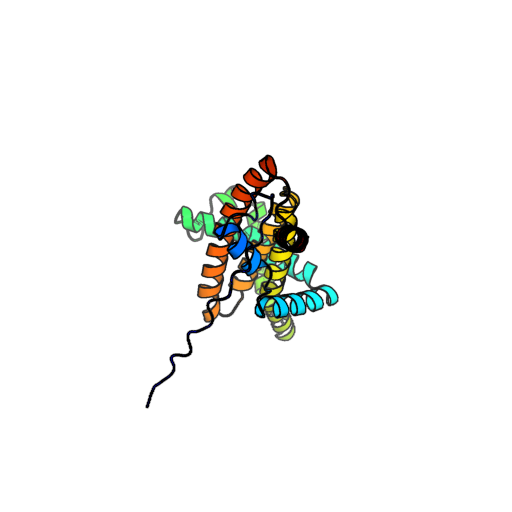7 -0.335 1.00 88.12 131 PHE A CA 1
ATOM 1067 C C . PHE A 1 131 ? 8.455 1.333 1.098 1.00 88.12 131 PHE A C 1
ATOM 1069 O O . PHE A 1 131 ? 7.262 1.392 1.408 1.00 88.12 131 PHE A O 1
ATOM 1076 N N . PRO A 1 132 ? 9.400 1.723 1.981 1.00 88.19 132 PRO A N 1
ATOM 1077 C CA . PRO A 1 132 ? 9.065 2.140 3.346 1.00 88.19 132 PRO A CA 1
ATOM 1078 C C . PRO A 1 132 ? 8.164 3.383 3.390 1.00 88.19 132 PRO A C 1
ATOM 1080 O O . PRO A 1 132 ? 7.315 3.503 4.281 1.00 88.19 132 PRO A O 1
ATOM 1083 N N . VAL A 1 133 ? 8.290 4.297 2.421 1.00 88.06 133 VAL A N 1
ATOM 1084 C CA . VAL A 1 133 ? 7.401 5.463 2.331 1.00 88.06 133 VAL A CA 1
ATOM 1085 C C . VAL A 1 133 ? 5.984 5.057 1.931 1.00 88.06 133 VAL A C 1
ATOM 1087 O O . VAL A 1 133 ? 5.029 5.530 2.551 1.00 88.06 133 VAL A O 1
ATOM 1090 N N . ALA A 1 134 ? 5.834 4.166 0.947 1.00 88.38 134 ALA A N 1
ATOM 1091 C CA . ALA A 1 134 ? 4.540 3.638 0.529 1.00 88.38 134 ALA A CA 1
ATOM 1092 C C . ALA A 1 134 ? 3.839 2.911 1.684 1.00 88.38 134 ALA A C 1
ATOM 1094 O O . ALA A 1 134 ? 2.683 3.208 1.971 1.00 88.38 134 ALA A O 1
ATOM 1095 N N . ILE A 1 135 ? 4.555 2.063 2.432 1.00 90.38 135 ILE A N 1
ATOM 1096 C CA . ILE A 1 135 ? 4.015 1.400 3.630 1.00 90.38 135 ILE A CA 1
ATOM 1097 C C . ILE A 1 135 ? 3.589 2.421 4.694 1.00 90.38 135 ILE A C 1
ATOM 1099 O O . ILE A 1 135 ? 2.519 2.299 5.288 1.00 90.38 135 ILE A O 1
ATOM 1103 N N . THR A 1 136 ? 4.380 3.470 4.922 1.00 90.06 136 THR A N 1
ATOM 1104 C CA . THR A 1 136 ? 4.023 4.513 5.897 1.00 90.06 136 THR A CA 1
ATOM 1105 C C . THR A 1 136 ? 2.764 5.281 5.486 1.00 90.06 136 THR A C 1
ATOM 1107 O O . THR A 1 136 ? 1.924 5.595 6.332 1.00 90.06 136 THR A O 1
ATOM 1110 N N . ASN A 1 137 ? 2.618 5.608 4.200 1.00 90.50 137 ASN A N 1
ATOM 1111 C CA . ASN A 1 137 ? 1.422 6.279 3.688 1.00 90.50 137 ASN A CA 1
ATOM 1112 C C . ASN A 1 137 ? 0.202 5.358 3.722 1.00 90.50 137 ASN A C 1
ATOM 1114 O O . ASN A 1 137 ? -0.855 5.794 4.180 1.00 90.50 137 ASN A O 1
ATOM 1118 N N . PHE A 1 138 ? 0.384 4.081 3.379 1.00 91.44 138 PHE A N 1
ATOM 1119 C CA . PHE A 1 138 ? -0.641 3.054 3.501 1.00 91.44 138 PHE A CA 1
ATOM 1120 C C . PHE A 1 138 ? -1.186 2.998 4.931 1.00 91.44 138 PHE A C 1
ATOM 1122 O O . PHE A 1 138 ? -2.395 3.096 5.122 1.00 91.44 138 PHE A O 1
ATOM 1129 N N . LEU A 1 139 ? -0.315 2.957 5.948 1.00 88.06 139 LEU A N 1
ATOM 1130 C CA . LEU A 1 139 ? -0.729 2.955 7.358 1.00 88.06 139 LEU A CA 1
ATOM 1131 C C . LEU A 1 139 ? -1.513 4.222 7.746 1.00 88.06 139 LEU A C 1
ATOM 1133 O O . LEU A 1 139 ? -2.504 4.139 8.468 1.00 88.06 139 LEU A O 1
ATOM 1137 N N . LYS A 1 140 ? -1.123 5.398 7.232 1.00 89.31 140 LYS A N 1
ATOM 1138 C CA . LYS A 1 140 ? -1.868 6.653 7.460 1.00 89.31 140 LYS A CA 1
ATOM 1139 C C . LYS A 1 140 ? -3.249 6.629 6.802 1.00 89.31 140 LYS A C 1
ATOM 1141 O O . LYS A 1 140 ? -4.211 7.146 7.369 1.00 89.31 140 LYS A O 1
ATOM 1146 N N . HIS A 1 141 ? -3.364 6.087 5.592 1.00 89.69 141 HIS A N 1
ATOM 1147 C CA . HIS A 1 141 ? -4.650 5.964 4.904 1.00 89.69 141 HIS A CA 1
ATOM 1148 C C . HIS A 1 141 ? -5.522 4.854 5.496 1.00 89.69 141 HIS A C 1
ATOM 1150 O O . HIS A 1 141 ? -6.746 4.993 5.504 1.00 89.69 141 HIS A O 1
ATOM 1156 N N . ASP A 1 142 ? -4.917 3.811 6.060 1.00 86.12 142 ASP A N 1
ATOM 1157 C CA . ASP A 1 142 ? -5.607 2.790 6.841 1.00 86.12 142 ASP A CA 1
ATOM 1158 C C . ASP A 1 142 ? -6.222 3.389 8.115 1.00 86.12 142 ASP A C 1
ATOM 1160 O O . ASP A 1 142 ? -7.408 3.199 8.374 1.00 86.12 142 ASP A O 1
ATOM 1164 N N . GLU A 1 143 ? -5.475 4.218 8.851 1.00 84.94 143 GLU A N 1
ATOM 1165 C CA . GLU A 1 143 ? -5.997 4.941 10.018 1.00 84.94 143 GLU A CA 1
ATOM 1166 C C . GLU A 1 143 ? -7.159 5.878 9.649 1.00 84.94 143 GLU A C 1
ATOM 1168 O O . GLU A 1 143 ? -8.186 5.905 10.331 1.00 84.94 143 GLU A O 1
ATOM 1173 N N . LYS A 1 144 ? -7.058 6.595 8.525 1.00 86.94 144 LYS A N 1
ATOM 1174 C CA . LYS A 1 144 ? -8.176 7.404 8.010 1.00 86.94 144 LYS A CA 1
ATOM 1175 C C . LYS A 1 144 ? -9.373 6.546 7.605 1.00 86.94 144 LYS A C 1
ATOM 1177 O O . LYS A 1 144 ? -10.510 6.932 7.865 1.00 86.94 144 LYS A O 1
ATOM 1182 N N . SER A 1 145 ? -9.137 5.379 7.009 1.00 85.69 145 SER A N 1
ATOM 1183 C CA . SER A 1 145 ? -10.207 4.450 6.635 1.00 85.69 145 SER A CA 1
ATOM 1184 C C . SER A 1 145 ? -10.920 3.903 7.869 1.00 85.69 145 SER A C 1
ATOM 1186 O O . SER A 1 145 ? -12.144 3.827 7.862 1.00 85.69 145 SER A O 1
ATOM 1188 N N . ASN A 1 146 ? -10.185 3.628 8.953 1.00 84.12 146 ASN A N 1
ATOM 1189 C CA . ASN A 1 146 ? -10.719 3.242 10.264 1.00 84.12 146 ASN A CA 1
ATOM 1190 C C . ASN A 1 146 ? -11.679 4.308 10.845 1.00 84.12 146 ASN A C 1
ATOM 1192 O O . ASN A 1 146 ? -12.687 3.957 11.468 1.00 84.12 146 ASN A O 1
ATOM 1196 N N . GLN A 1 147 ? -11.439 5.597 10.566 1.00 84.94 147 GLN A N 1
ATOM 1197 C CA . GLN A 1 147 ? -12.362 6.691 10.904 1.00 84.94 147 GLN A CA 1
ATOM 1198 C C . GLN A 1 147 ? -13.579 6.740 9.969 1.00 84.94 147 GLN A C 1
ATOM 1200 O O . GLN A 1 147 ? -14.714 6.779 10.439 1.00 84.94 147 GLN A O 1
ATOM 1205 N N . LYS A 1 148 ? -13.356 6.756 8.650 1.00 85.50 148 LYS A N 1
ATOM 1206 C CA . LYS A 1 148 ? -14.425 6.768 7.644 1.00 85.50 148 LYS A CA 1
ATOM 1207 C C . LYS A 1 148 ? -13.909 6.244 6.310 1.00 85.50 148 LYS A C 1
ATOM 1209 O O . LYS A 1 148 ? -13.000 6.826 5.718 1.00 85.50 148 LYS A O 1
ATOM 1214 N N . ILE A 1 149 ? -14.549 5.204 5.785 1.00 86.06 149 ILE A N 1
ATOM 1215 C CA . ILE A 1 149 ? -14.284 4.758 4.417 1.00 86.06 149 ILE A CA 1
ATOM 1216 C C . ILE A 1 149 ? -14.910 5.745 3.431 1.00 86.06 149 ILE A C 1
ATOM 1218 O O . ILE A 1 149 ? -16.116 5.988 3.432 1.00 86.06 149 ILE A O 1
ATOM 1222 N N . THR A 1 150 ? -14.075 6.300 2.559 1.00 88.69 150 THR A N 1
ATOM 1223 C CA . THR A 1 150 ? -14.479 7.160 1.446 1.00 88.69 150 THR A CA 1
ATOM 1224 C C . THR A 1 150 ? -13.810 6.669 0.171 1.00 88.69 150 THR A C 1
ATOM 1226 O O . THR A 1 150 ? -12.746 6.056 0.235 1.00 88.69 150 THR A O 1
ATOM 1229 N N . LEU A 1 151 ? -14.383 6.987 -0.995 1.00 88.50 151 LEU A N 1
ATOM 1230 C CA . LEU A 1 151 ? -13.751 6.664 -2.279 1.00 88.50 151 LEU A CA 1
ATOM 1231 C C . LEU A 1 151 ? -12.310 7.192 -2.324 1.00 88.50 151 LEU A C 1
ATOM 1233 O O . LEU A 1 151 ? -11.394 6.465 -2.680 1.00 88.50 151 LEU A O 1
ATOM 1237 N N . ARG A 1 152 ? -12.101 8.422 -1.843 1.00 89.31 152 ARG A N 1
ATOM 1238 C CA . ARG A 1 152 ? -10.787 9.067 -1.782 1.00 89.31 152 ARG A CA 1
ATOM 1239 C C . ARG A 1 152 ? -9.778 8.293 -0.929 1.00 89.31 152 ARG A C 1
ATOM 1241 O O . ARG A 1 152 ? -8.651 8.100 -1.371 1.00 89.31 152 ARG A O 1
ATOM 1248 N N . THR A 1 153 ? -10.146 7.870 0.285 1.00 87.75 153 THR A N 1
ATOM 1249 C CA . THR A 1 153 ? -9.224 7.113 1.153 1.00 87.75 153 THR A CA 1
ATOM 1250 C C . THR A 1 153 ? -8.908 5.752 0.557 1.00 87.75 153 THR A C 1
ATOM 1252 O O . THR A 1 153 ? -7.743 5.382 0.509 1.00 87.75 153 THR A O 1
ATOM 1255 N N . THR A 1 154 ? -9.913 5.065 0.013 1.00 88.50 154 THR A N 1
ATOM 1256 C CA . THR A 1 154 ? -9.737 3.785 -0.675 1.00 88.50 154 THR A CA 1
ATOM 1257 C C . THR A 1 154 ? -8.818 3.913 -1.892 1.00 88.50 154 THR A C 1
ATOM 1259 O O . THR A 1 154 ? -7.875 3.137 -2.019 1.00 88.50 154 THR A O 1
ATOM 1262 N N . SER A 1 155 ? -9.022 4.919 -2.748 1.00 89.12 155 SER A N 1
ATOM 1263 C CA . SER A 1 155 ? -8.157 5.181 -3.904 1.00 89.12 155 SER A CA 1
ATOM 1264 C C . SER A 1 155 ? -6.711 5.445 -3.491 1.00 89.12 155 SER A C 1
ATOM 1266 O O . SER A 1 155 ? -5.800 4.883 -4.089 1.00 89.12 155 SER A O 1
ATOM 1268 N N . PHE A 1 156 ? -6.478 6.244 -2.445 1.00 91.62 156 PHE A N 1
ATOM 1269 C CA . PHE A 1 156 ? -5.117 6.468 -1.957 1.00 91.62 156 PHE A CA 1
ATOM 1270 C C . PHE A 1 156 ? -4.480 5.214 -1.354 1.00 91.62 156 PHE A C 1
ATOM 1272 O O . PHE A 1 156 ? -3.307 4.969 -1.615 1.00 91.62 156 PHE A O 1
ATOM 1279 N N . THR A 1 157 ? -5.238 4.389 -0.626 1.00 90.50 157 THR A N 1
ATOM 1280 C CA . THR A 1 157 ? -4.752 3.092 -0.135 1.00 90.50 157 THR A CA 1
ATOM 1281 C C . THR A 1 157 ? -4.294 2.197 -1.289 1.00 90.50 157 THR A C 1
ATOM 1283 O O . THR A 1 157 ? -3.215 1.614 -1.213 1.00 90.50 157 THR A O 1
ATOM 1286 N N . PHE A 1 158 ? -5.058 2.124 -2.385 1.00 90.25 158 PHE A N 1
ATOM 1287 C CA . PHE A 1 158 ? -4.648 1.361 -3.568 1.00 90.25 158 PHE A CA 1
ATOM 1288 C C . PHE A 1 158 ? -3.430 1.962 -4.271 1.00 90.25 158 PHE A C 1
ATOM 1290 O O . PHE A 1 158 ? -2.538 1.218 -4.666 1.00 90.25 158 PHE A O 1
ATOM 1297 N N . LEU A 1 159 ? -3.347 3.290 -4.389 1.00 90.94 159 LEU A N 1
ATOM 1298 C CA . LEU A 1 159 ? -2.171 3.953 -4.960 1.00 90.94 159 LEU A CA 1
ATOM 1299 C C . LEU A 1 159 ? -0.900 3.675 -4.146 1.00 90.94 159 LEU A C 1
ATOM 1301 O O . LEU A 1 159 ? 0.163 3.471 -4.734 1.00 90.94 159 LEU A O 1
ATOM 1305 N N . ASP A 1 160 ? -0.994 3.619 -2.817 1.00 90.94 160 ASP A N 1
ATOM 1306 C CA . ASP A 1 160 ? 0.141 3.251 -1.967 1.00 90.94 160 ASP A CA 1
ATOM 1307 C C . ASP A 1 160 ? 0.556 1.789 -2.183 1.00 90.94 160 ASP A C 1
ATOM 1309 O O . ASP A 1 160 ? 1.748 1.510 -2.301 1.00 90.94 160 ASP A O 1
ATOM 1313 N N . LEU A 1 161 ? -0.403 0.863 -2.310 1.00 91.50 161 LEU A N 1
ATOM 1314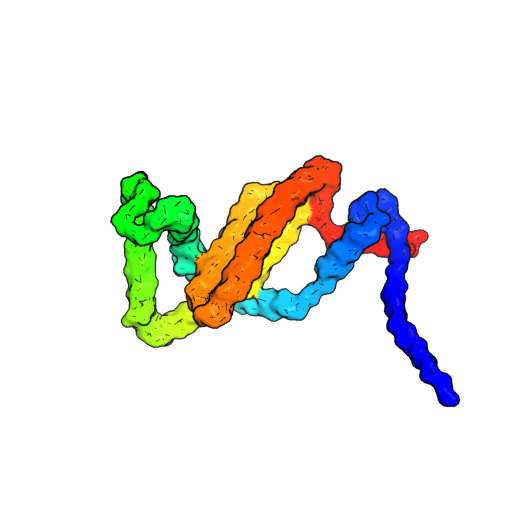 C CA . LEU A 1 161 ? -0.116 -0.545 -2.619 1.00 91.50 161 LEU A CA 1
ATOM 1315 C C . LEU A 1 161 ? 0.530 -0.714 -4.004 1.00 91.50 161 LEU A C 1
ATOM 1317 O O . LEU A 1 161 ? 1.506 -1.450 -4.133 1.00 91.50 161 LEU A O 1
ATOM 1321 N N . ILE A 1 162 ? 0.054 0.012 -5.022 1.00 89.75 162 ILE A N 1
ATOM 1322 C CA . ILE A 1 162 ? 0.659 0.037 -6.367 1.00 89.75 162 ILE A CA 1
ATOM 1323 C C . ILE A 1 162 ? 2.080 0.608 -6.306 1.00 89.75 162 ILE A C 1
ATOM 1325 O O . ILE A 1 162 ? 2.995 0.081 -6.933 1.00 89.75 162 ILE A O 1
ATOM 1329 N N . THR A 1 163 ? 2.297 1.658 -5.515 1.00 89.44 163 THR A N 1
ATOM 1330 C CA . THR A 1 163 ? 3.633 2.240 -5.324 1.00 89.44 163 THR A CA 1
ATOM 1331 C C . THR A 1 163 ? 4.575 1.255 -4.631 1.00 89.44 163 THR A C 1
ATOM 1333 O O . THR A 1 163 ? 5.735 1.143 -5.022 1.00 89.44 163 THR A O 1
ATOM 1336 N N . ALA A 1 164 ? 4.085 0.510 -3.634 1.00 90.12 164 ALA A N 1
ATOM 1337 C CA . ALA A 1 164 ? 4.851 -0.542 -2.973 1.00 90.12 164 ALA A CA 1
ATOM 1338 C C . ALA A 1 164 ? 5.190 -1.692 -3.935 1.00 90.12 164 ALA A C 1
ATOM 1340 O O . ALA A 1 164 ? 6.330 -2.149 -3.941 1.00 90.12 164 ALA A O 1
ATOM 1341 N N . PHE A 1 165 ? 4.244 -2.105 -4.787 1.00 89.06 165 PHE A N 1
ATOM 1342 C CA . PHE A 1 165 ? 4.475 -3.102 -5.838 1.00 89.06 165 PHE A CA 1
ATOM 1343 C C . PHE A 1 165 ? 5.584 -2.653 -6.789 1.00 89.06 165 PHE A C 1
ATOM 1345 O O . PHE A 1 165 ? 6.547 -3.384 -7.014 1.00 89.06 165 PHE A O 1
ATOM 1352 N N . GLY A 1 166 ? 5.467 -1.428 -7.313 1.00 84.25 166 GLY A N 1
ATOM 1353 C CA . GLY A 1 166 ? 6.468 -0.850 -8.202 1.00 84.25 166 GLY A CA 1
ATOM 1354 C C . GLY A 1 166 ? 7.840 -0.828 -7.538 1.00 84.25 166 GLY A C 1
ATOM 1355 O O . GLY A 1 166 ? 8.816 -1.263 -8.137 1.00 84.25 166 GLY A O 1
ATOM 1356 N N . ALA A 1 167 ? 7.910 -0.395 -6.276 1.00 86.81 167 ALA A N 1
ATOM 1357 C CA . ALA A 1 167 ? 9.160 -0.342 -5.524 1.00 86.81 167 ALA A CA 1
ATOM 1358 C C . ALA A 1 167 ? 9.819 -1.723 -5.401 1.00 86.81 167 ALA A C 1
ATOM 1360 O O . ALA A 1 167 ? 11.014 -1.844 -5.656 1.00 86.81 167 ALA A O 1
ATOM 1361 N N . ILE A 1 168 ? 9.046 -2.764 -5.068 1.00 86.19 168 ILE A N 1
ATOM 1362 C CA . ILE A 1 168 ? 9.571 -4.130 -4.944 1.00 86.19 168 ILE A CA 1
ATOM 1363 C C . ILE A 1 168 ? 10.058 -4.657 -6.297 1.00 86.19 168 ILE A C 1
ATOM 1365 O O . ILE A 1 168 ? 11.117 -5.273 -6.350 1.00 86.19 168 ILE A O 1
ATOM 1369 N N . LYS A 1 169 ? 9.353 -4.380 -7.401 1.00 81.12 169 LYS A N 1
ATOM 1370 C CA . LYS A 1 169 ? 9.756 -4.830 -8.746 1.00 81.12 169 LYS A CA 1
ATOM 1371 C C . LYS A 1 169 ? 11.156 -4.343 -9.154 1.00 81.12 169 LYS A C 1
ATOM 1373 O O . LYS A 1 169 ? 11.831 -5.026 -9.918 1.00 81.12 169 LYS A O 1
ATOM 1378 N N . TYR A 1 170 ? 11.597 -3.194 -8.640 1.00 74.50 170 TYR A N 1
ATOM 1379 C CA . TYR A 1 170 ? 12.931 -2.633 -8.896 1.00 74.50 170 TYR A CA 1
ATOM 1380 C C . TYR A 1 170 ? 13.948 -2.902 -7.765 1.00 74.50 170 TYR A C 1
ATOM 1382 O O . TYR A 1 170 ? 15.061 -2.381 -7.806 1.00 74.50 170 TYR A O 1
ATOM 1390 N N . MET A 1 171 ? 13.599 -3.705 -6.749 1.00 79.19 171 MET A N 1
ATOM 1391 C CA . MET A 1 171 ? 14.537 -4.158 -5.706 1.00 79.19 171 MET A CA 1
ATOM 1392 C C . MET A 1 171 ? 15.413 -5.324 -6.186 1.00 79.19 171 MET A C 1
ATOM 1394 O O . MET A 1 171 ? 15.191 -5.891 -7.248 1.00 79.19 171 MET A O 1
ATOM 1398 N N . TYR A 1 172 ? 16.409 -5.720 -5.391 1.00 73.81 172 TYR A N 1
ATOM 1399 C CA . TYR A 1 172 ? 17.269 -6.860 -5.717 1.00 73.81 172 TYR A CA 1
ATOM 1400 C C . TYR A 1 172 ? 16.478 -8.191 -5.737 1.00 73.81 172 TYR A C 1
ATOM 1402 O O . TYR A 1 172 ? 15.704 -8.424 -4.799 1.00 73.81 172 TYR A O 1
ATOM 1410 N N . PRO A 1 173 ? 16.677 -9.087 -6.732 1.00 74.88 173 PRO A N 1
ATOM 1411 C CA . PRO A 1 173 ? 15.841 -10.277 -6.953 1.00 74.88 173 PRO A CA 1
ATOM 1412 C C . PRO A 1 173 ? 15.611 -11.164 -5.723 1.00 74.88 173 PRO A C 1
ATOM 1414 O O . PRO A 1 173 ? 14.498 -11.638 -5.509 1.00 74.88 173 PRO A O 1
ATOM 1417 N N . SER A 1 174 ? 16.624 -11.340 -4.867 1.00 77.25 174 SER A N 1
ATOM 1418 C CA . SER A 1 174 ? 16.508 -12.189 -3.670 1.00 77.25 174 SER A CA 1
ATOM 1419 C C . SER A 1 174 ? 15.472 -11.691 -2.654 1.00 77.25 174 SER A C 1
ATOM 1421 O O . SER A 1 174 ? 14.881 -12.498 -1.940 1.00 77.25 174 SER A O 1
ATOM 1423 N N . MET A 1 175 ? 15.209 -10.380 -2.599 1.00 76.56 175 MET A N 1
ATOM 1424 C CA . MET A 1 175 ? 14.193 -9.798 -1.712 1.00 76.56 175 MET A CA 1
ATOM 1425 C C . MET A 1 175 ? 12.824 -9.675 -2.384 1.00 76.56 175 MET A C 1
ATOM 1427 O O . MET A 1 175 ? 11.813 -9.569 -1.685 1.00 76.56 175 MET A O 1
ATOM 1431 N N . GLN A 1 176 ? 12.773 -9.703 -3.721 1.00 83.50 176 GLN A N 1
ATOM 1432 C CA . GLN A 1 176 ? 11.539 -9.487 -4.475 1.00 83.50 176 GLN A CA 1
ATOM 1433 C C . GLN A 1 176 ? 10.482 -10.533 -4.134 1.00 83.50 176 GLN A C 1
ATOM 1435 O O . GLN A 1 176 ? 9.379 -10.167 -3.745 1.00 83.50 176 GLN A O 1
ATOM 1440 N N . THR A 1 177 ? 10.811 -11.825 -4.210 1.00 83.62 177 THR A N 1
ATOM 1441 C CA . THR A 1 177 ? 9.831 -12.911 -4.034 1.00 83.62 177 THR A CA 1
ATOM 1442 C C . THR A 1 177 ? 9.111 -12.835 -2.687 1.00 83.62 177 THR A C 1
ATOM 1444 O O . THR A 1 177 ? 7.881 -12.880 -2.634 1.00 83.62 177 THR A O 1
ATOM 1447 N N . LEU A 1 178 ? 9.864 -12.653 -1.596 1.00 85.50 178 LEU A N 1
ATOM 1448 C CA . LEU A 1 178 ? 9.302 -12.564 -0.248 1.00 85.50 178 LEU A CA 1
ATOM 1449 C C . LEU A 1 178 ? 8.440 -11.307 -0.077 1.00 85.50 178 LEU A C 1
ATOM 1451 O O . LEU A 1 178 ? 7.322 -11.388 0.433 1.00 85.50 178 LEU A O 1
ATOM 1455 N N . LEU A 1 179 ? 8.940 -10.145 -0.503 1.00 86.69 179 LEU A N 1
ATOM 1456 C CA . LEU A 1 179 ? 8.217 -8.882 -0.354 1.00 86.69 179 LEU A CA 1
ATOM 1457 C C . LEU A 1 179 ? 6.961 -8.830 -1.231 1.00 86.69 179 LEU A C 1
ATOM 1459 O O . LEU A 1 179 ? 5.935 -8.324 -0.781 1.00 86.69 179 LEU A O 1
ATOM 1463 N N . MET A 1 180 ? 7.009 -9.397 -2.439 1.00 87.12 180 MET A N 1
ATOM 1464 C CA . MET A 1 180 ? 5.850 -9.536 -3.324 1.00 87.12 180 MET A CA 1
ATOM 1465 C C . MET A 1 180 ? 4.785 -10.433 -2.701 1.00 87.12 180 MET A C 1
ATOM 1467 O O . MET A 1 180 ? 3.616 -10.055 -2.665 1.00 87.12 180 MET A O 1
ATOM 1471 N N . PHE A 1 181 ? 5.182 -11.584 -2.149 1.00 87.06 181 PHE A N 1
ATOM 1472 C CA . PHE A 1 181 ? 4.260 -12.470 -1.440 1.00 87.06 181 PHE A CA 1
ATOM 1473 C C . PHE A 1 181 ? 3.575 -11.749 -0.269 1.00 87.06 181 PHE A C 1
ATOM 1475 O O . PHE A 1 181 ? 2.347 -11.748 -0.171 1.00 87.06 181 PHE A O 1
ATOM 1482 N N . LEU A 1 182 ? 4.350 -11.061 0.577 1.00 88.88 182 LEU A N 1
ATOM 1483 C CA . LEU A 1 182 ? 3.810 -10.272 1.688 1.00 88.88 182 LEU A CA 1
ATOM 1484 C C . LEU A 1 182 ? 2.878 -9.153 1.208 1.00 88.88 182 LEU A C 1
ATOM 1486 O O . LEU A 1 182 ? 1.850 -8.904 1.839 1.00 88.88 182 LEU A O 1
ATOM 1490 N N . LEU A 1 183 ? 3.198 -8.496 0.089 1.00 90.94 183 LEU A N 1
ATOM 1491 C CA . LEU A 1 183 ? 2.356 -7.454 -0.491 1.00 90.94 183 LEU A CA 1
ATOM 1492 C C . LEU A 1 183 ? 1.031 -8.016 -1.027 1.00 90.94 183 LEU A C 1
ATOM 1494 O O . LEU A 1 183 ? -0.012 -7.386 -0.841 1.00 90.94 183 LEU A O 1
ATOM 1498 N N . TYR A 1 184 ? 1.037 -9.194 -1.652 1.00 89.19 184 TYR A N 1
ATOM 1499 C CA . TYR A 1 184 ? -0.193 -9.853 -2.094 1.00 89.19 184 TYR A CA 1
ATOM 1500 C C . TYR A 1 184 ? -1.087 -10.214 -0.912 1.00 89.19 184 TYR A C 1
ATOM 1502 O O . TYR A 1 184 ? -2.271 -9.871 -0.916 1.00 89.19 184 TYR A O 1
ATOM 1510 N N . VAL A 1 185 ? -0.513 -10.805 0.141 1.00 90.75 185 VAL A N 1
ATOM 1511 C CA . VAL A 1 185 ? -1.236 -11.086 1.389 1.00 90.75 185 VAL A CA 1
ATOM 1512 C C . VAL A 1 185 ? -1.811 -9.794 1.977 1.00 90.75 185 VAL A C 1
ATOM 1514 O O . VAL A 1 185 ? -3.000 -9.738 2.291 1.00 90.75 185 VAL A O 1
ATOM 1517 N N . LEU A 1 186 ? -1.013 -8.723 2.058 1.00 91.31 186 LEU A N 1
ATOM 1518 C CA . LEU A 1 186 ? -1.464 -7.417 2.546 1.00 91.31 186 LEU A CA 1
ATOM 1519 C C . LEU A 1 186 ? -2.621 -6.861 1.707 1.00 91.31 186 LEU A C 1
ATOM 1521 O O . LEU A 1 186 ? -3.584 -6.332 2.263 1.00 91.31 186 LEU A O 1
ATOM 1525 N N . THR A 1 187 ? -2.558 -6.997 0.385 1.00 89.44 187 THR A N 1
ATOM 1526 C CA . THR A 1 187 ? -3.593 -6.510 -0.537 1.00 89.44 187 THR A CA 1
ATOM 1527 C C . THR A 1 187 ? -4.909 -7.261 -0.335 1.00 89.44 187 THR A C 1
ATOM 1529 O O . THR A 1 187 ? -5.953 -6.630 -0.166 1.00 89.44 187 THR A O 1
ATOM 1532 N N . VAL A 1 188 ? -4.868 -8.596 -0.262 1.00 90.38 188 VAL A N 1
ATOM 1533 C CA . VAL A 1 188 ? -6.054 -9.430 0.001 1.00 90.38 188 VAL A CA 1
ATOM 1534 C C . VAL A 1 188 ? -6.667 -9.091 1.361 1.00 90.38 188 VAL A C 1
ATOM 1536 O O . VAL A 1 188 ? -7.873 -8.850 1.457 1.00 90.38 188 VAL A O 1
ATOM 1539 N N . LEU A 1 189 ? -5.843 -8.989 2.409 1.00 89.94 189 LEU A N 1
ATOM 1540 C CA . LEU A 1 189 ? -6.306 -8.604 3.743 1.00 89.94 189 LEU A CA 1
ATOM 1541 C C . LEU A 1 189 ? -6.922 -7.201 3.753 1.00 89.94 189 LEU A C 1
ATOM 1543 O O . LEU A 1 189 ? -7.943 -6.987 4.404 1.00 89.94 189 LEU A O 1
ATOM 1547 N N . THR A 1 190 ? -6.353 -6.257 3.001 1.00 89.75 190 THR A N 1
ATOM 1548 C CA . THR A 1 190 ? -6.882 -4.891 2.878 1.00 89.75 190 THR A CA 1
ATOM 1549 C C . THR A 1 190 ? -8.263 -4.886 2.227 1.00 89.75 190 THR A C 1
ATOM 1551 O O . THR A 1 190 ? -9.164 -4.210 2.720 1.00 89.75 190 THR A O 1
ATOM 1554 N N . LEU A 1 191 ? -8.472 -5.669 1.164 1.00 89.81 191 LEU A N 1
ATOM 1555 C CA . LEU A 1 191 ? -9.774 -5.794 0.500 1.00 89.81 191 LEU A CA 1
ATOM 1556 C C . LEU A 1 191 ? -10.848 -6.346 1.446 1.00 89.81 191 LEU A C 1
ATOM 1558 O O . LEU A 1 191 ? -11.931 -5.764 1.573 1.00 89.81 191 LEU A O 1
ATOM 1562 N N . LEU A 1 192 ? -10.531 -7.438 2.148 1.00 89.31 192 LEU A N 1
ATOM 1563 C CA . LEU A 1 192 ? -11.424 -8.037 3.141 1.00 89.31 192 LEU A CA 1
ATOM 1564 C C . LEU A 1 192 ? -11.725 -7.053 4.277 1.00 89.31 192 LEU A C 1
ATOM 1566 O O . LEU A 1 192 ? -12.888 -6.867 4.649 1.00 89.31 192 LEU A O 1
ATOM 1570 N N . LYS A 1 193 ? -10.691 -6.366 4.777 1.00 87.88 193 LYS A N 1
ATOM 1571 C CA . LYS A 1 193 ? -10.811 -5.361 5.833 1.00 87.88 193 LYS A CA 1
ATOM 1572 C C . LYS A 1 193 ? -11.705 -4.204 5.408 1.00 87.88 193 LYS A C 1
ATOM 1574 O O . LYS A 1 193 ? -12.617 -3.869 6.152 1.00 87.88 193 LYS A O 1
ATOM 1579 N N . LEU A 1 194 ? -11.488 -3.598 4.240 1.00 87.81 194 LEU A N 1
ATOM 1580 C CA . LEU A 1 194 ? -12.295 -2.466 3.769 1.00 87.81 194 LEU A CA 1
ATOM 1581 C C . LEU A 1 194 ? -13.774 -2.850 3.636 1.00 87.81 194 LEU A C 1
ATOM 1583 O O . LEU A 1 194 ? -14.648 -2.083 4.041 1.00 87.81 194 LEU A O 1
ATOM 1587 N N . ARG A 1 195 ? -14.069 -4.058 3.136 1.00 87.31 195 ARG A N 1
ATOM 1588 C CA . ARG A 1 195 ? -15.444 -4.573 3.062 1.00 87.31 195 ARG A CA 1
ATOM 1589 C C . ARG A 1 195 ? -16.061 -4.747 4.453 1.00 87.31 195 ARG A C 1
ATOM 1591 O O . ARG A 1 195 ? -17.172 -4.268 4.684 1.00 87.31 195 ARG A O 1
ATOM 1598 N N . GLY A 1 196 ? -15.347 -5.402 5.370 1.00 84.06 196 GLY A N 1
ATOM 1599 C CA . GLY A 1 196 ? -15.809 -5.623 6.743 1.00 84.06 196 GLY A CA 1
ATOM 1600 C C . GLY A 1 196 ? -16.005 -4.315 7.509 1.00 84.06 196 GLY A C 1
ATOM 1601 O O . GLY A 1 196 ? -17.047 -4.094 8.121 1.00 84.06 196 GLY A O 1
ATOM 1602 N N . LEU A 1 197 ? -15.046 -3.401 7.391 1.00 84.50 197 LEU A N 1
ATOM 1603 C CA . LEU A 1 197 ? -15.052 -2.097 8.036 1.00 84.50 197 LEU A CA 1
ATOM 1604 C C . LEU A 1 197 ? -16.179 -1.202 7.503 1.00 84.50 197 LEU A C 1
ATOM 1606 O O . LEU A 1 197 ? -16.793 -0.490 8.289 1.00 84.50 197 LEU A O 1
ATOM 1610 N N . LYS A 1 198 ? -16.525 -1.279 6.209 1.00 85.06 198 LYS A N 1
ATOM 1611 C CA . LYS A 1 198 ? -17.668 -0.537 5.644 1.00 85.06 198 LYS A CA 1
ATOM 1612 C C . LYS A 1 198 ? -18.987 -0.985 6.271 1.00 85.06 198 LYS A C 1
ATOM 1614 O O . LYS A 1 198 ? -19.805 -0.142 6.635 1.00 85.06 198 LYS A O 1
ATOM 1619 N N . LYS A 1 199 ? -19.189 -2.302 6.399 1.00 84.44 199 LYS A N 1
ATOM 1620 C CA . LYS A 1 199 ? -20.377 -2.870 7.054 1.00 84.44 199 LYS A CA 1
ATOM 1621 C C . LYS A 1 199 ? -20.419 -2.458 8.526 1.00 84.44 199 LYS A C 1
ATOM 1623 O O . LYS A 1 199 ? -21.414 -1.907 8.982 1.00 84.44 199 LYS A O 1
ATOM 1628 N N . TYR A 1 200 ? -19.298 -2.628 9.220 1.00 80.88 200 TYR A N 1
ATOM 1629 C CA . TYR A 1 200 ? -19.163 -2.267 10.623 1.00 80.88 200 TYR A CA 1
ATOM 1630 C C . TYR A 1 200 ? -19.452 -0.781 10.879 1.00 80.88 200 TYR A C 1
ATOM 1632 O O . TYR A 1 200 ? -20.250 -0.459 11.751 1.00 80.88 200 TYR A O 1
ATOM 1640 N N . GLN A 1 201 ? -18.866 0.132 10.097 1.00 83.69 201 GLN A N 1
ATOM 1641 C CA . GLN A 1 201 ? -19.055 1.578 10.261 1.00 83.69 201 GLN A CA 1
ATOM 1642 C C . GLN A 1 201 ? -20.500 2.026 10.027 1.00 83.69 201 GLN A C 1
ATOM 1644 O O . GLN A 1 201 ? -20.924 3.014 10.621 1.00 83.69 201 GLN A O 1
ATOM 1649 N N . LYS A 1 202 ? -21.265 1.306 9.198 1.00 81.31 202 LYS A N 1
ATOM 1650 C CA . LYS A 1 202 ? -22.692 1.580 8.991 1.00 81.31 202 LYS A CA 1
ATOM 1651 C C . LYS A 1 202 ? -23.525 1.277 10.242 1.00 81.31 202 LYS A C 1
ATOM 1653 O O . LYS A 1 202 ? -24.473 1.997 10.521 1.00 81.31 202 LYS A O 1
ATOM 1658 N N . GLU A 1 203 ? -23.168 0.227 10.973 1.00 78.81 203 GLU A N 1
ATOM 1659 C CA . GLU A 1 203 ? -23.907 -0.258 12.148 1.00 78.81 203 GLU A CA 1
ATOM 1660 C C . GLU A 1 203 ? -23.401 0.372 13.461 1.00 78.81 203 GLU A C 1
ATOM 1662 O O . GLU A 1 203 ? -24.172 0.635 14.377 1.00 78.81 203 GLU A O 1
ATOM 1667 N N . HIS A 1 204 ? -22.098 0.648 13.546 1.00 77.44 204 HIS A N 1
ATOM 1668 C CA . HIS A 1 204 ? -21.402 0.996 14.785 1.00 77.44 204 HIS A CA 1
ATOM 1669 C C . HIS A 1 204 ? -20.667 2.356 14.689 1.00 77.44 204 HIS A C 1
ATOM 1671 O O . HIS A 1 204 ? -20.204 2.902 15.691 1.00 77.44 204 HIS A O 1
ATOM 1677 N N . GLY A 1 205 ? -20.544 2.980 13.520 1.00 78.31 205 GLY A N 1
ATOM 1678 C CA . GLY A 1 205 ? -19.747 4.203 13.370 1.00 78.31 205 GLY A CA 1
ATOM 1679 C C . GLY A 1 205 ? -18.227 3.946 13.416 1.00 78.31 205 GLY A C 1
ATOM 1680 O O . GLY A 1 205 ? -17.780 2.824 13.170 1.00 78.31 205 GLY A O 1
ATOM 1681 N N . PRO A 1 206 ? -17.396 4.973 13.678 1.00 81.62 206 PRO A N 1
ATOM 1682 C CA . PRO A 1 206 ? -15.947 4.894 13.485 1.00 81.62 206 PRO A CA 1
ATOM 1683 C C . PRO A 1 206 ? -15.287 3.839 14.386 1.00 81.62 206 PRO A C 1
ATOM 1685 O O . PRO A 1 206 ? -15.601 3.718 15.573 1.00 81.62 206 PRO A O 1
ATOM 1688 N N . PHE A 1 207 ? -14.323 3.100 13.832 1.00 79.19 207 PHE A N 1
ATOM 1689 C CA . PHE A 1 207 ? -13.529 2.113 14.561 1.00 79.19 207 PHE A CA 1
ATOM 1690 C C . PHE A 1 207 ? -12.146 2.699 14.825 1.00 79.19 207 PHE A C 1
ATOM 1692 O O . PHE A 1 207 ? -11.267 2.597 13.982 1.00 79.19 207 PHE A O 1
ATOM 1699 N N . ILE A 1 208 ? -11.941 3.345 15.974 1.00 78.38 208 ILE A N 1
ATOM 1700 C CA . ILE A 1 208 ? -10.645 3.949 16.319 1.00 78.38 208 ILE A CA 1
ATOM 1701 C C . ILE A 1 208 ? -10.049 3.197 17.517 1.00 78.38 208 ILE A C 1
ATOM 1703 O O . ILE A 1 208 ? -10.388 3.519 18.660 1.00 78.38 208 ILE A O 1
ATOM 1707 N N . PRO A 1 209 ? -9.160 2.209 17.287 1.00 70.94 209 PRO A N 1
ATOM 1708 C CA . PRO A 1 209 ? -8.621 1.341 18.332 1.00 70.94 209 PRO A CA 1
ATOM 1709 C C . PRO A 1 209 ? -8.064 2.075 19.554 1.00 70.94 209 PRO A C 1
ATOM 1711 O O . PRO A 1 209 ? -8.371 1.735 20.696 1.00 70.94 209 PRO A O 1
ATOM 1714 N N . SER A 1 210 ? -7.289 3.133 19.311 1.00 71.31 210 SER A N 1
ATOM 1715 C CA . SER A 1 210 ? -6.649 3.940 20.353 1.00 71.31 210 SER A CA 1
ATOM 1716 C C . SER A 1 210 ? -7.662 4.680 21.232 1.00 71.31 210 SER A C 1
ATOM 1718 O O . SER A 1 210 ? -7.495 4.757 22.450 1.00 71.31 210 SER A O 1
ATOM 1720 N N . HIS A 1 211 ? -8.745 5.193 20.643 1.00 74.31 211 HIS A N 1
ATOM 1721 C CA . HIS A 1 211 ? -9.811 5.864 21.385 1.00 74.31 211 HIS A CA 1
ATOM 1722 C C . HIS A 1 211 ? -10.664 4.867 22.169 1.00 74.31 211 HIS A C 1
ATOM 1724 O O . HIS A 1 211 ? -10.962 5.132 23.335 1.00 74.31 211 HIS A O 1
ATOM 1730 N N . LEU A 1 212 ? -10.992 3.718 21.570 1.00 71.75 212 LEU A N 1
ATOM 1731 C CA . LEU A 1 212 ? -11.771 2.659 22.216 1.00 71.75 212 LEU A CA 1
ATOM 1732 C C . LEU A 1 212 ? -11.034 2.117 23.451 1.00 71.75 212 LEU A C 1
ATOM 1734 O O . LEU A 1 212 ? -11.607 2.088 24.538 1.00 71.75 212 LEU A O 1
ATOM 1738 N N . LEU A 1 213 ? -9.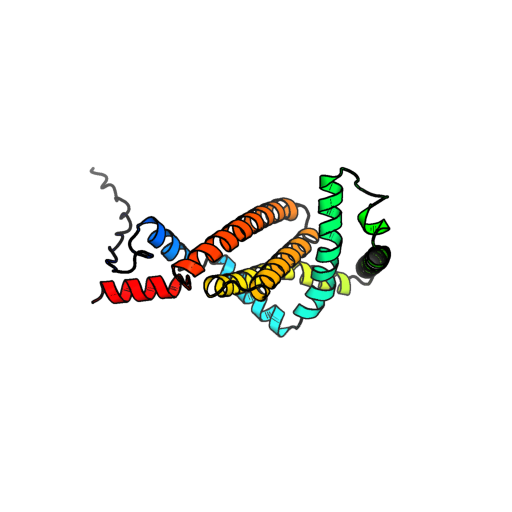731 1.826 23.346 1.00 71.31 213 LEU A N 1
ATOM 1739 C CA . LEU A 1 213 ? -8.911 1.408 24.492 1.00 71.31 213 LEU A CA 1
ATOM 1740 C C . LEU A 1 213 ? -8.774 2.485 25.567 1.00 71.31 213 LEU A C 1
ATOM 1742 O O . LEU A 1 213 ? -8.844 2.192 26.762 1.00 71.31 213 LEU A O 1
ATOM 1746 N N . LYS A 1 214 ? -8.562 3.744 25.172 1.00 74.12 214 LYS A N 1
ATOM 1747 C CA . LYS A 1 214 ? -8.404 4.848 26.127 1.00 74.12 214 LYS A CA 1
ATOM 1748 C C . LYS A 1 214 ? -9.700 5.113 26.893 1.00 74.12 214 LYS A C 1
ATOM 1750 O O . LYS A 1 214 ? -9.647 5.356 28.098 1.00 74.12 214 LYS A O 1
ATOM 1755 N N . GLN A 1 215 ? -10.851 5.057 26.223 1.00 69.94 215 GLN A N 1
ATOM 1756 C CA . GLN A 1 215 ? -12.161 5.163 26.868 1.00 69.94 215 GLN A CA 1
ATOM 1757 C C . GLN A 1 215 ? -12.425 3.973 27.792 1.00 69.94 215 GLN A C 1
ATOM 1759 O O . GLN A 1 215 ? -12.820 4.175 28.938 1.00 69.94 215 GLN A O 1
ATOM 1764 N N . ALA A 1 216 ? -12.123 2.761 27.330 1.00 67.62 216 ALA A N 1
ATOM 1765 C CA . ALA A 1 216 ? -12.255 1.537 28.105 1.00 67.62 216 ALA A CA 1
ATOM 1766 C C . ALA A 1 216 ? -11.449 1.591 29.414 1.00 67.62 216 ALA A C 1
ATOM 1768 O O . ALA A 1 216 ? -12.000 1.422 30.501 1.00 67.62 216 ALA A O 1
ATOM 1769 N N . ARG A 1 217 ? -10.163 1.960 29.338 1.00 72.06 217 ARG A N 1
ATOM 1770 C CA . ARG A 1 217 ? -9.291 2.135 30.515 1.00 72.06 217 ARG A CA 1
ATOM 1771 C C . ARG A 1 217 ? -9.756 3.239 31.461 1.00 72.06 217 ARG A C 1
ATOM 1773 O O . ARG A 1 217 ? -9.553 3.122 32.662 1.00 72.06 217 ARG A O 1
ATOM 1780 N N . ARG A 1 218 ? -10.333 4.328 30.942 1.00 70.06 218 ARG A N 1
ATOM 1781 C CA . ARG A 1 218 ? -10.885 5.412 31.774 1.00 70.06 218 ARG A CA 1
ATOM 1782 C C . ARG A 1 218 ? -12.125 4.964 32.540 1.00 70.06 218 ARG A C 1
ATOM 1784 O O . ARG A 1 218 ? -12.276 5.368 33.683 1.00 70.06 218 ARG A O 1
ATOM 1791 N N . LYS A 1 219 ? -12.984 4.148 31.922 1.00 64.94 219 LYS A N 1
ATOM 1792 C CA . LYS A 1 219 ? -14.175 3.592 32.574 1.00 64.94 219 LYS A CA 1
ATOM 1793 C C . LYS A 1 219 ? -13.821 2.547 33.631 1.00 64.94 219 LYS A C 1
ATOM 1795 O O . LYS A 1 219 ? -14.394 2.611 34.696 1.00 64.94 219 LYS A O 1
ATOM 1800 N N . ALA A 1 220 ? -12.835 1.680 33.393 1.00 61.47 220 ALA A N 1
ATOM 1801 C CA . ALA A 1 220 ? -12.393 0.701 34.397 1.00 61.47 220 ALA A CA 1
ATOM 1802 C C . ALA A 1 220 ? -11.618 1.300 35.589 1.00 61.47 220 ALA A C 1
ATOM 1804 O O . ALA A 1 220 ? -11.349 0.596 36.555 1.00 61.47 220 ALA A O 1
ATOM 1805 N N . LYS A 1 221 ? -11.196 2.568 35.501 1.00 61.44 221 LYS A N 1
ATOM 1806 C CA . LYS A 1 221 ? -10.577 3.312 36.612 1.00 61.44 221 LYS A CA 1
ATOM 1807 C C . LYS A 1 221 ? -11.586 4.118 37.440 1.00 61.44 221 LYS A C 1
ATOM 1809 O O . LYS A 1 221 ? -11.179 4.684 38.449 1.00 61.44 221 LYS A O 1
ATOM 1814 N N . LYS A 1 222 ? -12.825 4.249 36.963 1.00 54.53 222 LYS A N 1
ATOM 1815 C CA . LYS A 1 222 ? -13.940 4.845 37.703 1.00 54.53 222 LYS A CA 1
ATOM 1816 C C . LYS A 1 222 ? -14.722 3.735 38.384 1.00 54.53 222 LYS A C 1
ATOM 1818 O O . LYS A 1 222 ? -15.257 4.029 39.466 1.00 54.53 222 LYS A O 1
#

Secondary structure (DSSP, 8-state):
------------------S-TTTSSHHHHHHHHHHHS--HHHHHHHHHHHHHHHTTHHHHHIIIIIHHHHHHHHHHHHHHHH---SS--HHHHH-HHHHHHHHHHHHHHHHHHTS-HHHHHHHHHHHHHHHHHHHHHHHHHHHHHHH---HHHHHHHHHHHHHHHHHHHTS-HHHHHHHHHHHHHHHHHHHHHHHHHHHHHHHH----HHHHHHHHHHHTT-

pLDDT: mean 72.86, std 13.9, range [37.44, 91.62]

Foldseek 3Di:
DDDDPPPDPPPPPPQLDDPDPQCNDPVSVVVLVVVPDDDPLLVVLVVLLVVCVVVVCPVVLCVLFLVLLVLVVVVVVVCVVVVPDDDDDPVCVVPVVSVVVNVVSVVVVVVQVPDDPVSVVVVLVSLLSQQSNLVNQLVVLVQVVLQPDDPVSVVSNVSSLSSNLRSLVSDDPVVNVVSVVVSVVVVVVVVVCSVVSNVCCVVPNHRRSVVVVVVSVVNSVD

Radius of gyration: 22.91 Å; chains: 1; bounding box: 50×47×76 Å

Sequence (222 aa):
MGHKNKENPKRKFIPINTSDPRVNGDTGRILLECIEKPNPSIKLFVFISKWDRLLGFKFIRFVILTIPTLILLPNNILGSATGIFGISDPLLSAFPKLNDIITMYVHIYTWITFHPWILNLLLYFIFLLSFPVAITNFLKHDEKSNQKITLRTTSFTFLDLITAFGAIKYMYPSMQTLLMFLLYVLTVLTLLKLRGLKKYQKEHGPFIPSHLLKQARRKAKK

Organism: NCBI:txid189426